Protein AF-0000000073371535 (afdb_homodimer)

Foldseek 3Di:
DPPVVPDDDDDWDADPVRATDAAADPVQDLCLCVLVAAKKKKWKWFFPDAPPPGPDIDIFIWMKHKDADPVRQKIKMWIWGADPNRIKIKMWIWGADPVRSKIWIWIDIPPPGDTDGTFIWGDDQSKIKTWDWDADPRAIKMKIWIWRCNPSQWIKIWMWIGRPRPPDTDTGMMITIHDDPPDD/DPPPVPDDDDDWDADPVRATDAAADPVQDLCLCVLVAAKKKKKKKFFPDAPPPGDDIDIFIWMKHKDADPVRQKIKMWIWGADPRRIKIKMWIWGADPVRSKIWIWIDIPPPGDTDGTWIWGDDCSKIKTKDWDADPNAIKMKIWIWRCNPSQWIKIWMWIGRPRPPDTDIGMMITIHDDPPPD

Organism: Flavobacterium johnsoniae (strain ATCC 17061 / DSM 2064 / JCM 8514 / BCRC 14874 / CCUG 350202 / NBRC 14942 / NCIMB 11054 / UW101) (NCBI:txid376686)

Secondary structure (DSSP, 8-state):
---GGGSPPPP-EE-TTS-EE-PPPTT--TTTTGGG-EEEEEEEEEESSSSS----EEEEEEEEEEEEEGGGTEEEEEEEEEETTEEEEEEEEEEEETTTTEEEEEEEETTT-SPPPPEEEEEETTEEEEEEEEEETTEEEEEEEEEE-SSTTS-EEEEEEESSTTSS-EEEEEEEEEE-----/---GGGSPPPPPEE-TTS-EE----TT--TTTTGGG-EEEEEEEEEESSSSS----EEEEEEEEEEEEEGGGTEEEEEEEEEETTEEEEEEEEEEEETTTTEEEEEEEETTT-SPPPPEEEEEETTEEEEEEEEEETTEEEEEEEEEE-SSTTS-EEEEEEESSTTSS-EEEEEEEEEE-----

Radius of gyration: 21.92 Å; Cα contacts (8 Å, |Δi|>4): 896; chains: 2; bounding box: 46×65×60 Å

Nearest PDB structures (foldseek):
  7sfp-assembly1_A  TM=7.881E-01  e=9.839E-07  Streptomyces ossamyceticus
  3qkg-assembly1_A  TM=4.718E-01  e=2.903E-02  Homo sapiens
  2vqi-assembly2_B-2  TM=3.152E-01  e=3.465E+00  Escherichia coli
  4bum-assembly1_X-2  TM=3.232E-01  e=9.800E+00  Danio rerio
  7sfp-assembly1_A  TM=7.943E-01  e=6.650E-07  Streptomyces ossamyceticus

pLDDT: mean 93.21, std 9.52, range [34.75, 98.56]

Structure (mmCIF, N/CA/C/O backbone):
data_AF-0000000073371535-model_v1
#
loop_
_entity.id
_entity.type
_entity.pdbx_description
1 polymer 'DUF1579 domain-containing protein'
#
loop_
_atom_site.group_PDB
_atom_site.id
_atom_site.type_symbol
_atom_site.label_atom_id
_atom_site.label_alt_id
_atom_site.label_comp_id
_atom_site.label_asym_id
_atom_site.label_entity_id
_atom_site.label_seq_id
_atom_site.pdbx_PDB_ins_code
_atom_site.Cartn_x
_atom_site.Cartn_y
_atom_site.Cartn_z
_atom_site.occupancy
_atom_site.B_iso_or_equiv
_atom_site.auth_seq_id
_atom_site.auth_comp_id
_atom_site.auth_asym_id
_atom_site.auth_atom_id
_atom_site.pdbx_PDB_model_num
ATOM 1 N N . MET A 1 1 ? -6.914 -35.406 -6.176 1 40.66 1 MET A N 1
ATOM 2 C CA . MET A 1 1 ? -6.254 -34.094 -6.191 1 40.66 1 MET A CA 1
ATOM 3 C C . MET A 1 1 ? -7.062 -33.094 -7.004 1 40.66 1 MET A C 1
ATOM 5 O O . MET A 1 1 ? -7.383 -33.344 -8.164 1 40.66 1 MET A O 1
ATOM 9 N N . MET A 1 2 ? -7.621 -32.094 -6.246 1 51.84 2 MET A N 1
ATOM 10 C CA . MET A 1 2 ? -8.672 -31.344 -6.938 1 51.84 2 MET A CA 1
ATOM 11 C C . MET A 1 2 ? -8.109 -30.578 -8.125 1 51.84 2 MET A C 1
ATOM 13 O O . MET A 1 2 ? -7.027 -29.984 -8.031 1 51.84 2 MET A O 1
ATOM 17 N N . GLN A 1 3 ? -8.227 -30.641 -9.172 1 64.56 3 GLN A N 1
ATOM 18 C CA . GLN A 1 3 ? -7.609 -30.094 -10.383 1 64.56 3 GLN A CA 1
ATOM 19 C C . GLN A 1 3 ? -7.949 -28.625 -10.562 1 64.56 3 GLN A C 1
ATOM 21 O O . GLN A 1 3 ? -9.031 -28.281 -11.039 1 64.56 3 GLN A O 1
ATOM 26 N N . THR A 1 4 ? -7.168 -27.531 -9.758 1 68.81 4 THR A N 1
ATOM 27 C CA . THR A 1 4 ? -7.336 -26.094 -9.812 1 68.81 4 THR A CA 1
ATOM 28 C C . THR A 1 4 ? -7.391 -25.594 -11.258 1 68.81 4 THR A C 1
ATOM 30 O O . THR A 1 4 ? -7.992 -24.562 -11.539 1 68.81 4 THR A O 1
ATOM 33 N N . GLU A 1 5 ? -6.77 -26.281 -12.18 1 66.19 5 GLU A N 1
ATOM 34 C CA . GLU A 1 5 ? -6.625 -25.844 -13.57 1 66.19 5 GLU A CA 1
ATOM 35 C C . GLU A 1 5 ? -7.973 -25.844 -14.281 1 66.19 5 GLU A C 1
ATOM 37 O O . GLU A 1 5 ? -8.133 -25.172 -15.305 1 66.19 5 GLU A O 1
ATOM 42 N N . ASN A 1 6 ? -8.938 -26.375 -13.539 1 77.88 6 ASN A N 1
ATOM 43 C CA . ASN A 1 6 ? -10.234 -26.484 -14.203 1 77.88 6 ASN A CA 1
ATOM 44 C C . ASN A 1 6 ? -11.164 -25.344 -13.812 1 77.88 6 ASN A C 1
ATOM 46 O O . ASN A 1 6 ? -12.297 -25.266 -14.312 1 77.88 6 ASN A O 1
ATOM 50 N N . LEU A 1 7 ? -10.625 -24.547 -12.836 1 87.19 7 LEU A N 1
ATOM 51 C CA . LEU A 1 7 ? -11.477 -23.453 -12.414 1 87.19 7 LEU A CA 1
ATOM 52 C C . LEU A 1 7 ? -11.586 -22.391 -13.5 1 87.19 7 LEU A C 1
ATOM 54 O O . LEU A 1 7 ? -10.578 -22.016 -14.102 1 87.19 7 LEU A O 1
ATOM 58 N N . GLU A 1 8 ? -12.68 -22.031 -13.961 1 86.25 8 GLU A N 1
ATOM 59 C CA . GLU A 1 8 ? -12.914 -21.031 -15 1 86.25 8 GLU A CA 1
ATOM 60 C C . GLU A 1 8 ? -12.406 -19.656 -14.578 1 86.25 8 GLU A C 1
ATOM 62 O O . GLU A 1 8 ? -12.562 -19.266 -13.414 1 86.25 8 GLU A O 1
ATOM 67 N N . ILE A 1 9 ? -11.938 -19 -15.211 1 88.69 9 ILE A N 1
ATOM 68 C CA . ILE A 1 9 ? -11.484 -17.625 -15.031 1 88.69 9 ILE A CA 1
ATOM 69 C C . ILE A 1 9 ? -12.609 -16.656 -15.422 1 88.69 9 ILE A C 1
ATOM 71 O O . ILE A 1 9 ? -13.219 -16.797 -16.484 1 88.69 9 ILE A O 1
ATOM 75 N N . PRO A 1 10 ? -12.648 -15.805 -14.742 1 87.38 10 PRO A N 1
ATOM 76 C CA . PRO A 1 10 ? -13.719 -14.867 -15.109 1 87.38 10 PRO A CA 1
ATOM 77 C C . PRO A 1 10 ? -13.406 -14.086 -16.391 1 87.38 10 PRO A C 1
ATOM 79 O O . PRO A 1 10 ? -12.242 -13.852 -16.703 1 87.38 10 PRO A O 1
ATOM 82 N N . LYS A 1 11 ? -14.477 -13.75 -17.031 1 88.12 11 LYS A N 1
ATOM 83 C CA . LYS A 1 11 ? -14.336 -12.984 -18.266 1 88.12 11 LYS A CA 1
ATOM 84 C C . LYS A 1 11 ? -13.664 -11.633 -18 1 88.12 11 LYS A C 1
ATOM 86 O O . LYS A 1 11 ? -13.984 -10.953 -17.031 1 88.12 11 LYS A O 1
ATOM 91 N N . ILE A 1 12 ? -12.758 -11.375 -18.938 1 92.94 12 ILE A N 1
ATOM 92 C CA . ILE A 1 12 ? -12.023 -10.117 -18.812 1 92.94 12 ILE A CA 1
ATOM 93 C C . ILE A 1 12 ? -12.68 -9.055 -19.688 1 92.94 12 ILE A C 1
ATOM 95 O O . ILE A 1 12 ? -12.82 -9.242 -20.891 1 92.94 12 ILE A O 1
ATOM 99 N N . ASN A 1 13 ? -13.234 -7.945 -18.938 1 93.31 13 ASN A N 1
ATOM 100 C CA . ASN A 1 13 ? -13.93 -6.863 -19.625 1 93.31 13 ASN A CA 1
ATOM 101 C C . ASN A 1 13 ? -13.109 -5.578 -19.609 1 93.31 13 ASN A C 1
ATOM 103 O O . ASN A 1 13 ? -12.398 -5.297 -18.641 1 93.31 13 ASN A O 1
ATOM 107 N N . PHE A 1 14 ? -13.195 -4.883 -20.656 1 94.38 14 PHE A N 1
ATOM 108 C CA . PHE A 1 14 ? -12.508 -3.602 -20.781 1 94.38 14 PHE A CA 1
ATOM 109 C C . PHE A 1 14 ? -13.508 -2.486 -21.094 1 94.38 14 PHE A C 1
ATOM 111 O O . PHE A 1 14 ? -14.516 -2.713 -21.75 1 94.38 14 PHE A O 1
ATOM 118 N N . ASP A 1 15 ? -13.195 -1.388 -20.641 1 95.38 15 ASP A N 1
ATOM 119 C CA . ASP A 1 15 ? -14.062 -0.275 -21.016 1 95.38 15 ASP A CA 1
ATOM 120 C C . ASP A 1 15 ? -13.617 0.341 -22.344 1 95.38 15 ASP A C 1
ATOM 122 O O . ASP A 1 15 ? -12.703 -0.166 -22.984 1 95.38 15 ASP A O 1
ATOM 126 N N . ALA A 1 16 ? -14.297 1.436 -22.641 1 94.5 16 ALA A N 1
ATOM 127 C CA . ALA A 1 16 ? -14.094 2.033 -23.953 1 94.5 16 ALA A CA 1
ATOM 128 C C . ALA A 1 16 ? -12.656 2.514 -24.125 1 94.5 16 ALA A C 1
ATOM 130 O O . ALA A 1 16 ? -12.141 2.586 -25.25 1 94.5 16 ALA A O 1
ATOM 131 N N . ASP A 1 17 ? -12 2.719 -23.031 1 93.69 17 ASP A N 1
ATOM 132 C CA . ASP A 1 17 ? -10.633 3.225 -23.062 1 93.69 17 ASP A CA 1
ATOM 133 C C . ASP A 1 17 ? -9.625 2.092 -22.891 1 93.69 17 ASP A C 1
ATOM 135 O O . ASP A 1 17 ? -8.414 2.334 -22.828 1 93.69 17 ASP A O 1
ATOM 139 N N . GLY A 1 18 ? -10.148 0.806 -22.844 1 92.5 18 GLY A N 1
ATOM 140 C CA . GLY A 1 18 ? -9.266 -0.348 -22.75 1 92.5 18 GLY A CA 1
ATOM 141 C C . GLY A 1 18 ? -8.852 -0.67 -21.328 1 92.5 18 GLY A C 1
ATOM 142 O O . GLY A 1 18 ? -7.945 -1.476 -21.094 1 92.5 18 GLY A O 1
ATOM 143 N N . LYS A 1 19 ? -9.484 0.117 -20.375 1 89.94 19 LYS A N 1
ATOM 144 C CA . LYS A 1 19 ? -9.141 -0.163 -18.984 1 89.94 19 LYS A CA 1
ATOM 145 C C . LYS A 1 19 ? -9.953 -1.334 -18.438 1 89.94 19 LYS A C 1
ATOM 147 O O . LYS A 1 19 ? -11.148 -1.455 -18.734 1 89.94 19 LYS A O 1
ATOM 152 N N . LEU A 1 20 ? -9.234 -2.154 -17.734 1 96.44 20 LEU A N 1
ATOM 153 C CA . LEU A 1 20 ? -9.883 -3.336 -17.172 1 96.44 20 LEU A CA 1
ATOM 154 C C . LEU A 1 20 ? -11.078 -2.945 -16.312 1 96.44 20 LEU A C 1
ATOM 156 O O . LEU A 1 20 ? -11 -2.01 -15.523 1 96.44 20 LEU A O 1
ATOM 160 N N . ILE A 1 21 ? -12.031 -3.5 -16.516 1 96.44 21 ILE A N 1
ATOM 161 C CA . ILE A 1 21 ? -13.203 -3.381 -15.656 1 96.44 21 ILE A CA 1
ATOM 162 C C . ILE A 1 21 ? -13.266 -4.562 -14.688 1 96.44 21 ILE A C 1
ATOM 164 O O . ILE A 1 21 ? -13.539 -5.691 -15.102 1 96.44 21 ILE A O 1
ATOM 168 N N . ILE A 1 22 ? -13 -4.422 -13.516 1 95.75 22 ILE A N 1
ATOM 169 C CA . ILE A 1 22 ? -12.992 -5.457 -12.484 1 95.75 22 ILE A CA 1
ATOM 170 C C . ILE A 1 22 ? -14.031 -5.133 -11.422 1 95.75 22 ILE A C 1
ATOM 172 O O . ILE A 1 22 ? -13.977 -4.074 -10.789 1 95.75 22 ILE A O 1
ATOM 176 N N . THR A 1 23 ? -14.844 -5.719 -11.375 1 94.69 23 THR A N 1
ATOM 177 C CA . THR A 1 23 ? -15.922 -5.562 -10.398 1 94.69 23 THR A CA 1
ATOM 178 C C . THR A 1 23 ? -15.828 -6.617 -9.305 1 94.69 23 THR A C 1
ATOM 180 O O . THR A 1 23 ? -15.602 -7.797 -9.594 1 94.69 23 THR A O 1
ATOM 183 N N . ALA A 1 24 ? -16 -6.336 -7.875 1 95.88 24 ALA A N 1
ATOM 184 C CA . ALA A 1 24 ? -15.891 -7.227 -6.723 1 95.88 24 ALA A CA 1
ATOM 185 C C . ALA A 1 24 ? -17.047 -8.234 -6.699 1 95.88 24 ALA A C 1
ATOM 187 O O . ALA A 1 24 ? -18.188 -7.887 -7.02 1 95.88 24 ALA A O 1
ATOM 188 N N . SER A 1 25 ? -16.734 -9.086 -6.582 1 94.69 25 SER A N 1
ATOM 189 C CA . SER A 1 25 ? -17.781 -10.094 -6.383 1 94.69 25 SER A CA 1
ATOM 190 C C . SER A 1 25 ? -18.672 -9.734 -5.199 1 94.69 25 SER A C 1
ATOM 192 O O . SER A 1 25 ? -18.266 -8.992 -4.305 1 94.69 25 SER A O 1
ATOM 194 N N . PRO A 1 26 ? -19.766 -10.438 -5.168 1 93.75 26 PRO A N 1
ATOM 195 C CA . PRO A 1 26 ? -20.672 -10.164 -4.051 1 93.75 26 PRO A CA 1
ATOM 196 C C . PRO A 1 26 ? -20.141 -10.672 -2.715 1 93.75 26 PRO A C 1
ATOM 198 O O . PRO A 1 26 ? -20.516 -10.156 -1.657 1 93.75 26 PRO A O 1
ATOM 201 N N . THR A 1 27 ? -19.281 -11.516 -2.771 1 94.06 27 THR A N 1
ATOM 202 C CA . THR A 1 27 ? -18.844 -12.102 -1.507 1 94.06 27 THR A CA 1
ATOM 203 C C . THR A 1 27 ? -17.484 -11.547 -1.097 1 94.06 27 THR A C 1
ATOM 205 O O . THR A 1 27 ? -16.906 -11.969 -0.084 1 94.06 27 THR A O 1
ATOM 208 N N . SER A 1 28 ? -17.031 -10.711 -1.878 1 96.62 28 SER A N 1
ATOM 209 C CA . SER A 1 28 ? -15.758 -10.07 -1.56 1 96.62 28 SER A CA 1
ATOM 210 C C . SER A 1 28 ? -15.766 -9.492 -0.15 1 96.62 28 SER A C 1
ATOM 212 O O . SER A 1 28 ? -16.75 -8.875 0.265 1 96.62 28 SER A O 1
ATOM 214 N N . SER A 1 29 ? -14.641 -9.633 0.57 1 96.44 29 SER A N 1
ATOM 215 C CA . SER A 1 29 ? -14.562 -9.25 1.976 1 96.44 29 SER A CA 1
ATOM 216 C C . SER A 1 29 ? -13.125 -9 2.404 1 96.44 29 SER A C 1
ATOM 218 O O . SER A 1 29 ? -12.203 -9.664 1.925 1 96.44 29 SER A O 1
ATOM 220 N N . LYS A 1 30 ? -13.094 -8.125 3.252 1 97.31 30 LYS A N 1
ATOM 221 C CA . LYS A 1 30 ? -11.766 -7.863 3.801 1 97.31 30 LYS A CA 1
ATOM 222 C C . LYS A 1 30 ? -11.203 -9.102 4.492 1 97.31 30 LYS A C 1
ATOM 224 O O . LYS A 1 30 ? -10.008 -9.156 4.805 1 97.31 30 LYS A O 1
ATOM 229 N N . ASN A 1 31 ? -11.945 -10.055 4.848 1 97.31 31 ASN A N 1
ATOM 230 C CA . ASN A 1 31 ? -11.547 -11.25 5.582 1 97.31 31 ASN A CA 1
ATOM 231 C C . ASN A 1 31 ? -11.141 -12.375 4.645 1 97.31 31 ASN A C 1
ATOM 233 O O . ASN A 1 31 ? -10.906 -13.5 5.086 1 97.31 31 ASN A O 1
ATOM 237 N N . ASP A 1 32 ? -11.203 -12.031 3.389 1 97.5 32 ASP A N 1
ATOM 238 C CA . ASP A 1 32 ? -11.023 -13.031 2.346 1 97.5 32 ASP A CA 1
ATOM 239 C C . ASP A 1 32 ? -9.703 -13.781 2.521 1 97.5 32 ASP A C 1
ATOM 241 O O . ASP A 1 32 ? -9.602 -14.961 2.168 1 97.5 32 ASP A O 1
ATOM 245 N N . PHE A 1 33 ? -8.773 -13.172 3.047 1 98 33 PHE A N 1
ATOM 246 C CA . PHE A 1 33 ? -7.465 -13.805 3.166 1 98 33 PHE A CA 1
ATOM 247 C C . PHE A 1 33 ? -7.23 -14.297 4.586 1 98 33 PHE A C 1
ATOM 249 O O . PHE A 1 33 ? -6.105 -14.656 4.949 1 98 33 PHE A O 1
ATOM 256 N N . ASP A 1 34 ? -8.188 -14.367 5.469 1 97 34 ASP A N 1
ATOM 257 C CA . ASP A 1 34 ? -8.047 -14.773 6.863 1 97 34 ASP A CA 1
ATOM 258 C C . ASP A 1 34 ? -7.434 -16.172 6.973 1 97 34 ASP A C 1
ATOM 260 O O . ASP A 1 34 ? -6.711 -16.469 7.926 1 97 34 ASP A O 1
ATOM 264 N N . PHE A 1 35 ? -7.812 -16.891 6.109 1 95.88 35 PHE A N 1
ATOM 265 C CA . PHE A 1 35 ? -7.355 -18.281 6.148 1 95.88 35 PHE A CA 1
ATOM 266 C C . PHE A 1 35 ? -5.832 -18.344 6.066 1 95.88 35 PHE A C 1
ATOM 268 O O . PHE A 1 35 ? -5.23 -19.344 6.469 1 95.88 35 PHE A O 1
ATOM 275 N N . PHE A 1 36 ? -5.246 -17.406 5.508 1 96.25 36 PHE A N 1
ATOM 276 C CA . PHE A 1 36 ? -3.85 -17.422 5.09 1 96.25 36 PHE A CA 1
ATOM 277 C C . PHE A 1 36 ? -2.951 -16.859 6.188 1 96.25 36 PHE A C 1
ATOM 279 O O . PHE A 1 36 ? -1.729 -16.812 6.031 1 96.25 36 PHE A O 1
ATOM 286 N N . GLU A 1 37 ? -3.59 -16.297 7.246 1 96.12 37 GLU A N 1
ATOM 287 C CA . GLU A 1 37 ? -2.816 -15.75 8.352 1 96.12 37 GLU A CA 1
ATOM 288 C C . GLU A 1 37 ? -1.922 -16.812 8.984 1 96.12 37 GLU A C 1
ATOM 290 O O . GLU A 1 37 ? -2.363 -17.938 9.234 1 96.12 37 GLU A O 1
ATOM 295 N N . GLY A 1 38 ? -0.722 -16.422 9.195 1 96.38 38 GLY A N 1
ATOM 296 C CA . GLY A 1 38 ? 0.233 -17.312 9.844 1 96.38 38 GLY A CA 1
ATOM 297 C C . GLY A 1 38 ? 1.295 -17.828 8.891 1 96.38 38 GLY A C 1
ATOM 298 O O . GLY A 1 38 ? 1.571 -17.203 7.859 1 96.38 38 GLY A O 1
ATOM 299 N N . LYS A 1 39 ? 1.886 -18.828 9.305 1 96.31 39 LYS A N 1
ATOM 300 C CA . LYS A 1 39 ? 3.043 -19.344 8.586 1 96.31 39 LYS A CA 1
ATOM 301 C C . LYS A 1 39 ? 2.646 -20.5 7.668 1 96.31 39 LYS A C 1
ATOM 303 O O . LYS A 1 39 ? 1.846 -21.359 8.047 1 96.31 39 LYS A O 1
ATOM 308 N N . TRP A 1 40 ? 3.238 -20.547 6.504 1 96.94 40 TRP A N 1
ATOM 309 C CA . TRP A 1 40 ? 2.918 -21.516 5.473 1 96.94 40 TRP A CA 1
ATOM 310 C C . TRP A 1 40 ? 4.188 -22.047 4.812 1 96.94 40 TRP A C 1
ATOM 312 O O . TRP A 1 40 ? 5.164 -21.312 4.648 1 96.94 40 TRP A O 1
ATOM 322 N N . LYS A 1 41 ? 4.145 -23.188 4.496 1 96.31 41 LYS A N 1
ATOM 323 C CA . LYS A 1 41 ? 5.125 -23.781 3.598 1 96.31 41 LYS A CA 1
ATOM 324 C C . LYS A 1 41 ? 4.602 -23.844 2.166 1 96.31 41 LYS A C 1
ATOM 326 O O . LYS A 1 41 ? 3.441 -24.188 1.938 1 96.31 41 LYS A O 1
ATOM 331 N N . LEU A 1 42 ? 5.469 -23.531 1.257 1 93.38 42 LEU A N 1
ATOM 332 C CA . LEU A 1 42 ? 5.047 -23.469 -0.138 1 93.38 42 LEU A CA 1
ATOM 333 C C . LEU A 1 42 ? 5.914 -24.359 -1.017 1 93.38 42 LEU A C 1
ATOM 335 O O . LEU A 1 42 ? 7.137 -24.375 -0.875 1 93.38 42 LEU A O 1
ATOM 339 N N . ARG A 1 43 ? 5.324 -25.094 -1.766 1 97.5 43 ARG A N 1
ATOM 340 C CA . ARG A 1 43 ? 5.98 -25.734 -2.906 1 97.5 43 ARG A CA 1
ATOM 341 C C . ARG A 1 43 ? 5.633 -25.016 -4.207 1 97.5 43 ARG A C 1
ATOM 343 O O . ARG A 1 43 ? 4.477 -25.016 -4.637 1 97.5 43 ARG A O 1
ATOM 350 N N . ASN A 1 44 ? 6.473 -24.547 -4.871 1 97 44 ASN A N 1
ATOM 351 C CA . ASN A 1 44 ? 6.316 -23.719 -6.059 1 97 44 ASN A CA 1
ATOM 352 C C . ASN A 1 44 ? 6.648 -24.484 -7.332 1 97 44 ASN A C 1
ATOM 354 O O . ASN A 1 44 ? 7.57 -25.312 -7.348 1 97 44 ASN A O 1
ATOM 358 N N . LYS A 1 45 ? 6.016 -24.25 -8.211 1 97.56 45 LYS A N 1
ATOM 359 C CA . LYS A 1 45 ? 6.234 -24.734 -9.562 1 97.56 45 LYS A CA 1
ATOM 360 C C . LYS A 1 45 ? 6.086 -23.609 -10.586 1 97.56 45 LYS A C 1
ATOM 362 O O . LYS A 1 45 ? 4.984 -23.109 -10.812 1 97.56 45 LYS A O 1
ATOM 367 N N . LYS A 1 46 ? 7.191 -23.266 -11.219 1 96.19 46 LYS A N 1
ATOM 368 C CA . LYS A 1 46 ? 7.238 -22.109 -12.102 1 96.19 46 LYS A CA 1
ATOM 369 C C . LYS A 1 46 ? 7.742 -22.484 -13.484 1 96.19 46 LYS A C 1
ATOM 371 O O . LYS A 1 46 ? 8.719 -23.234 -13.609 1 96.19 46 LYS A O 1
ATOM 376 N N . LEU A 1 47 ? 7.066 -21.922 -14.539 1 95.56 47 LEU A N 1
ATOM 377 C CA . LEU A 1 47 ? 7.523 -22.094 -15.914 1 95.56 47 LEU A CA 1
ATOM 378 C C . LEU A 1 47 ? 8.867 -21.422 -16.141 1 95.56 47 LEU A C 1
ATOM 380 O O . LEU A 1 47 ? 9.086 -20.297 -15.672 1 95.56 47 LEU A O 1
ATOM 384 N N . ASN A 1 48 ? 9.664 -22.156 -16.797 1 97.12 48 ASN A N 1
ATOM 385 C CA . ASN A 1 48 ? 11.023 -21.656 -16.969 1 97.12 48 ASN A CA 1
ATOM 386 C C . ASN A 1 48 ? 11.07 -20.422 -17.844 1 97.12 48 ASN A C 1
ATOM 388 O O . ASN A 1 48 ? 11.992 -19.609 -17.75 1 97.12 48 ASN A O 1
ATOM 392 N N . SER A 1 49 ? 10.234 -20.359 -18.703 1 96.12 49 SER A N 1
ATOM 393 C CA . SER A 1 49 ? 10.078 -19.172 -19.531 1 96.12 49 SER A CA 1
ATOM 394 C C . SER A 1 49 ? 8.609 -18.906 -19.844 1 96.12 49 SER A C 1
ATOM 396 O O . SER A 1 49 ? 7.828 -19.828 -20.047 1 96.12 49 SER A O 1
ATOM 398 N N . ARG A 1 50 ? 8.281 -17.766 -19.812 1 94.44 50 ARG A N 1
ATOM 399 C CA . ARG A 1 50 ? 6.883 -17.406 -19.984 1 94.44 50 ARG A CA 1
ATOM 400 C C . ARG A 1 50 ? 6.598 -16.984 -21.422 1 94.44 50 ARG A C 1
ATOM 402 O O . ARG A 1 50 ? 7.41 -16.297 -22.047 1 94.44 50 ARG A O 1
ATOM 409 N N . LEU A 1 51 ? 5.285 -17.328 -22.031 1 96.44 51 LEU A N 1
ATOM 410 C CA . LEU A 1 51 ? 4.742 -16.984 -23.344 1 96.44 51 LEU A CA 1
ATOM 411 C C . LEU A 1 51 ? 5.727 -17.344 -24.453 1 96.44 51 LEU A C 1
ATOM 413 O O . LEU A 1 51 ? 5.957 -16.547 -25.375 1 96.44 51 LEU A O 1
ATOM 417 N N . SER A 1 52 ? 6.465 -18.422 -24.328 1 95.12 52 SER A N 1
ATOM 418 C CA . SER A 1 52 ? 7.41 -18.906 -25.328 1 95.12 52 SER A CA 1
ATOM 419 C C . SER A 1 52 ? 7.156 -20.375 -25.656 1 95.12 52 SER A C 1
ATOM 421 O O . SER A 1 52 ? 8.039 -21.047 -26.188 1 95.12 52 SER A O 1
ATOM 423 N N . ASN A 1 53 ? 5.918 -20.781 -25.25 1 94.81 53 ASN A N 1
ATOM 424 C CA . ASN A 1 53 ? 5.5 -22.172 -25.438 1 94.81 53 ASN A CA 1
ATOM 425 C C . ASN A 1 53 ? 6.434 -23.141 -24.719 1 94.81 53 ASN A C 1
ATOM 427 O O . ASN A 1 53 ? 6.711 -24.219 -25.219 1 94.81 53 ASN A O 1
ATOM 431 N N . CYS A 1 54 ? 7.055 -22.734 -23.484 1 91.88 54 CYS A N 1
ATOM 432 C CA . CYS A 1 54 ? 7.918 -23.516 -22.609 1 91.88 54 CYS A CA 1
ATOM 433 C C . CYS A 1 54 ? 7.113 -24.547 -21.828 1 91.88 54 CYS A C 1
ATOM 435 O O . CYS A 1 54 ? 6.008 -24.25 -21.375 1 91.88 54 CYS A O 1
ATOM 437 N N . THR A 1 55 ? 7.531 -25.641 -21.859 1 95.31 55 THR A N 1
ATOM 438 C CA . THR A 1 55 ? 6.848 -26.688 -21.109 1 95.31 55 THR A CA 1
ATOM 439 C C . THR A 1 55 ? 7.734 -27.219 -19.984 1 95.31 55 THR A C 1
ATOM 441 O O . THR A 1 55 ? 7.406 -28.219 -19.344 1 95.31 55 THR A O 1
ATOM 444 N N . GLU A 1 56 ? 8.781 -26.547 -19.594 1 93.94 56 GLU A N 1
ATOM 445 C CA . GLU A 1 56 ? 9.695 -26.953 -18.547 1 93.94 56 GLU A CA 1
ATOM 446 C C . GLU A 1 56 ? 9.492 -26.109 -17.281 1 93.94 56 GLU A C 1
ATOM 448 O O . GLU A 1 56 ? 9.289 -24.891 -17.375 1 93.94 56 GLU A O 1
ATOM 453 N N . TRP A 1 57 ? 9.32 -26.828 -16.375 1 92.19 57 TRP A N 1
ATOM 454 C CA . TRP A 1 57 ? 9.133 -26.125 -15.117 1 92.19 57 TRP A CA 1
ATOM 455 C C . TRP A 1 57 ? 10.367 -26.281 -14.227 1 92.19 57 TRP A C 1
ATOM 457 O O . TRP A 1 57 ? 11.07 -27.281 -14.289 1 92.19 57 TRP A O 1
ATOM 467 N N . THR A 1 58 ? 10.688 -25.156 -13.141 1 92.62 58 THR A N 1
ATOM 468 C CA . THR A 1 58 ? 11.531 -25.203 -11.953 1 92.62 58 THR A CA 1
ATOM 469 C C . THR A 1 58 ? 10.68 -25.234 -10.688 1 92.62 58 THR A C 1
ATOM 471 O O . THR A 1 58 ? 9.695 -24.516 -10.57 1 92.62 58 THR A O 1
ATOM 474 N N . GLU A 1 59 ? 10.75 -26.312 -9.945 1 96.69 59 GLU A N 1
ATOM 475 C CA . GLU A 1 59 ? 10.062 -26.422 -8.664 1 96.69 59 GLU A CA 1
ATOM 476 C C . GLU A 1 59 ? 11.008 -26.109 -7.508 1 96.69 59 GLU A C 1
ATOM 478 O O . GLU A 1 59 ? 12.195 -26.438 -7.559 1 96.69 59 GLU A O 1
ATOM 483 N N . PHE A 1 60 ? 10.578 -25.359 -6.438 1 93.5 60 PHE A N 1
ATOM 484 C CA . PHE A 1 60 ? 11.375 -25.047 -5.258 1 93.5 60 PHE A CA 1
ATOM 485 C C . PHE A 1 60 ? 10.469 -24.781 -4.055 1 93.5 60 PHE A C 1
ATOM 487 O O . PHE A 1 60 ? 9.258 -24.625 -4.203 1 93.5 60 PHE A O 1
ATOM 494 N N . GLU A 1 61 ? 10.938 -24.812 -3.143 1 95.38 61 GLU A N 1
ATOM 495 C CA . GLU A 1 61 ? 10.188 -24.609 -1.905 1 95.38 61 GLU A CA 1
ATOM 496 C C . GLU A 1 61 ? 10.391 -23.203 -1.361 1 95.38 61 GLU A C 1
ATOM 498 O O . GLU A 1 61 ? 11.422 -22.578 -1.611 1 95.38 61 GLU A O 1
ATOM 503 N N . SER A 1 62 ? 9.461 -22.734 -0.546 1 96.38 62 SER A N 1
ATOM 504 C CA . SER A 1 62 ? 9.523 -21.453 0.132 1 96.38 62 SER A CA 1
ATOM 505 C C . SER A 1 62 ? 8.594 -21.422 1.341 1 96.38 62 SER A C 1
ATOM 507 O O . SER A 1 62 ? 7.867 -22.391 1.601 1 96.38 62 SER A O 1
ATOM 509 N N . THR A 1 63 ? 8.742 -20.438 2.121 1 96.81 63 THR A N 1
ATOM 510 C CA . THR A 1 63 ? 7.863 -20.219 3.266 1 96.81 63 THR A CA 1
ATOM 511 C C . THR A 1 63 ? 7.281 -18.812 3.254 1 96.81 63 THR A C 1
ATOM 513 O O . THR A 1 63 ? 7.844 -17.906 2.637 1 96.81 63 THR A O 1
ATOM 516 N N . GLN A 1 64 ? 6.23 -18.672 3.82 1 95.88 64 GLN A N 1
ATOM 517 C CA . GLN A 1 64 ? 5.535 -17.391 3.914 1 95.88 64 GLN A CA 1
ATOM 518 C C . GLN A 1 64 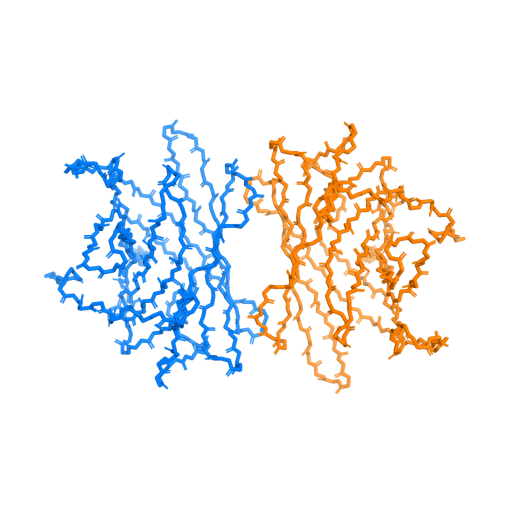? 4.855 -17.234 5.27 1 95.88 64 GLN A C 1
ATOM 520 O O . GLN A 1 64 ? 4.379 -18.203 5.848 1 95.88 64 GLN A O 1
ATOM 525 N N . GLU A 1 65 ? 4.926 -16.094 5.734 1 95.88 65 GLU A N 1
ATOM 526 C CA . GLU A 1 65 ? 4.164 -15.742 6.93 1 95.88 65 GLU A CA 1
ATOM 527 C C . GLU A 1 65 ? 3.33 -14.484 6.707 1 95.88 65 GLU A C 1
ATOM 529 O O . GLU A 1 65 ? 3.869 -13.43 6.363 1 95.88 65 GLU A O 1
ATOM 534 N N . MET A 1 66 ? 2.113 -14.602 6.852 1 97.19 66 MET A N 1
ATOM 535 C CA . MET A 1 66 ? 1.176 -13.516 6.59 1 97.19 66 MET A CA 1
ATOM 536 C C . MET A 1 66 ? 0.564 -13 7.891 1 97.19 66 MET A C 1
ATOM 538 O O . MET A 1 66 ? 0.176 -13.789 8.75 1 97.19 66 MET A O 1
ATOM 542 N N . TYR A 1 67 ? 0.603 -11.711 8.031 1 96.56 67 TYR A N 1
ATOM 543 C CA . TYR A 1 67 ? -0.06 -11.094 9.172 1 96.56 67 TYR A CA 1
ATOM 544 C C . TYR A 1 67 ? -0.918 -9.914 8.734 1 96.56 67 TYR A C 1
ATOM 546 O O . TYR A 1 67 ? -0.637 -9.281 7.711 1 96.56 67 TYR A O 1
ATOM 554 N N . LYS A 1 68 ? -1.933 -9.727 9.406 1 96.88 68 LYS A N 1
ATOM 555 C CA . LYS A 1 68 ? -2.887 -8.672 9.086 1 96.88 68 LYS A CA 1
ATOM 556 C C . LYS A 1 68 ? -2.365 -7.305 9.523 1 96.88 68 LYS A C 1
ATOM 558 O O . LYS A 1 68 ? -1.648 -7.199 10.516 1 96.88 68 LYS A O 1
ATOM 563 N N . VAL A 1 69 ? -2.594 -6.215 8.812 1 95.81 69 VAL A N 1
ATOM 564 C CA . VAL A 1 69 ? -2.264 -4.824 9.109 1 95.81 69 VAL A CA 1
ATOM 565 C C . VAL A 1 69 ? -3.475 -3.936 8.836 1 95.81 69 VAL A C 1
ATOM 567 O O . VAL A 1 69 ? -4.488 -4.402 8.312 1 95.81 69 VAL A O 1
ATOM 570 N N . LEU A 1 70 ? -3.365 -2.695 9.211 1 96.31 70 LEU A N 1
ATOM 571 C CA . LEU A 1 70 ? -4.367 -1.666 8.953 1 96.31 70 LEU A CA 1
ATOM 572 C C . LEU A 1 70 ? -5.738 -2.102 9.453 1 96.31 70 LEU A C 1
ATOM 574 O O . LEU A 1 70 ? -6.719 -2.055 8.711 1 96.31 70 LEU A O 1
ATOM 578 N N . ASN A 1 71 ? -5.66 -2.535 10.672 1 91.81 71 ASN A N 1
ATOM 579 C CA . ASN A 1 71 ? -6.863 -2.943 11.391 1 91.81 71 ASN A CA 1
ATOM 580 C C . ASN A 1 71 ? -7.641 -4.004 10.617 1 91.81 71 ASN A C 1
ATOM 582 O O . ASN A 1 71 ? -8.875 -3.998 10.609 1 91.81 71 ASN A O 1
ATOM 586 N N . GLY A 1 72 ? -6.793 -4.828 9.828 1 94.81 72 GLY A N 1
ATOM 587 C CA . GLY A 1 72 ? -7.383 -6.016 9.227 1 94.81 72 GLY A CA 1
ATOM 588 C C . GLY A 1 72 ? -7.793 -5.812 7.781 1 94.81 72 GLY A C 1
ATOM 589 O O . GLY A 1 72 ? -8.164 -6.77 7.098 1 94.81 72 GLY A O 1
ATOM 590 N N . ILE A 1 73 ? -7.723 -4.605 7.195 1 96.56 73 ILE A N 1
ATOM 591 C CA . ILE A 1 73 ? -8.117 -4.414 5.805 1 96.56 73 ILE A CA 1
ATOM 592 C C . ILE A 1 73 ? -6.902 -4.562 4.895 1 96.56 73 ILE A C 1
ATOM 594 O O . ILE A 1 73 ? -6.953 -4.215 3.711 1 96.56 73 ILE A O 1
ATOM 598 N N . GLY A 1 74 ? -5.902 -4.953 5.496 1 97.69 74 GLY A N 1
ATOM 599 C CA . GLY A 1 74 ? -4.711 -5.289 4.738 1 97.69 74 GLY A CA 1
ATOM 600 C C . GLY A 1 74 ? -3.9 -6.406 5.367 1 97.69 74 GLY A C 1
ATOM 601 O O . GLY A 1 74 ? -4.098 -6.742 6.535 1 97.69 74 GLY A O 1
ATOM 602 N N . ASN A 1 75 ? -3.115 -6.93 4.637 1 98.12 75 ASN A N 1
ATOM 603 C CA . ASN A 1 75 ? -2.152 -7.891 5.168 1 98.12 75 ASN A CA 1
ATOM 604 C C . ASN A 1 75 ? -0.869 -7.914 4.344 1 98.12 75 ASN A C 1
ATOM 606 O O . ASN A 1 75 ? -0.854 -7.457 3.199 1 98.12 75 ASN A O 1
ATOM 610 N N . ILE A 1 76 ? 0.059 -8.375 4.988 1 98 76 ILE A N 1
ATOM 611 C CA . ILE A 1 76 ? 1.392 -8.477 4.402 1 98 76 ILE A CA 1
ATOM 612 C C . ILE A 1 76 ? 1.949 -9.875 4.613 1 98 76 ILE A C 1
ATOM 614 O O . ILE A 1 76 ? 1.695 -10.508 5.645 1 98 76 ILE A O 1
ATOM 618 N N . ASP A 1 77 ? 2.588 -10.336 3.656 1 97.25 77 ASP A N 1
ATOM 619 C CA . ASP A 1 77 ? 3.361 -11.555 3.902 1 97.25 77 ASP A CA 1
ATOM 620 C C . ASP A 1 77 ? 4.777 -11.422 3.346 1 97.25 77 ASP A C 1
ATOM 622 O O . ASP A 1 77 ? 5.043 -10.562 2.504 1 97.25 77 ASP A O 1
ATOM 626 N N . ASN A 1 78 ? 5.605 -12.039 3.936 1 96.38 78 ASN A N 1
ATOM 627 C CA . ASN A 1 78 ? 6.934 -12.227 3.361 1 96.38 78 ASN A CA 1
ATOM 628 C C . ASN A 1 78 ? 7.039 -13.555 2.625 1 96.38 78 ASN A C 1
ATOM 630 O O . ASN A 1 78 ? 6.344 -14.516 2.961 1 96.38 78 ASN A O 1
ATOM 634 N N . PHE A 1 79 ? 7.625 -13.633 1.586 1 96.12 79 PHE A N 1
ATOM 635 C CA . PHE A 1 79 ? 7.945 -14.805 0.779 1 96.12 79 PHE A CA 1
ATOM 636 C C . PHE A 1 79 ? 9.445 -15.062 0.773 1 96.12 79 PHE A C 1
ATOM 638 O O . PHE A 1 79 ? 10.219 -14.25 0.257 1 96.12 79 PHE A O 1
ATOM 645 N N . LEU A 1 80 ? 9.82 -16.125 1.469 1 97.19 80 LEU A N 1
ATOM 646 C CA . LEU A 1 80 ? 11.234 -16.453 1.624 1 97.19 80 LEU A CA 1
ATOM 647 C C . LEU A 1 80 ? 11.594 -17.703 0.85 1 97.19 80 LEU A C 1
ATOM 649 O O . LEU A 1 80 ? 10.922 -18.734 0.986 1 97.19 80 LEU A O 1
ATOM 653 N N . ALA A 1 81 ? 12.555 -17.578 0.093 1 95.81 81 ALA A N 1
ATOM 654 C CA . ALA A 1 81 ? 13.102 -18.719 -0.66 1 95.81 81 ALA A CA 1
ATOM 655 C C . ALA A 1 81 ? 14.617 -18.625 -0.749 1 95.81 81 ALA A C 1
ATOM 657 O O . ALA A 1 81 ? 15.219 -17.641 -0.314 1 95.81 81 ALA A O 1
ATOM 658 N N . THR A 1 82 ? 15.164 -19.562 -1.151 1 91.88 82 THR A N 1
ATOM 659 C CA . THR A 1 82 ? 16.594 -19.625 -1.425 1 91.88 82 THR A CA 1
ATOM 660 C C . THR A 1 82 ? 16.859 -20.188 -2.818 1 91.88 82 THR A C 1
ATOM 662 O O . THR A 1 82 ? 16.359 -21.266 -3.16 1 91.88 82 THR A O 1
ATOM 665 N N . PHE A 1 83 ? 17.469 -19.5 -3.707 1 88.56 83 PHE A N 1
ATOM 666 C CA . PHE A 1 83 ? 17.844 -19.938 -5.051 1 88.56 83 PHE A CA 1
ATOM 667 C C . PHE A 1 83 ? 19.359 -20.016 -5.188 1 88.56 83 PHE A C 1
ATOM 669 O O . PHE A 1 83 ? 20.062 -19 -5.074 1 88.56 83 PHE A O 1
ATOM 676 N N . ASP A 1 84 ? 19.812 -21.25 -5.469 1 87.94 84 ASP A N 1
ATOM 677 C CA . ASP A 1 84 ? 21.234 -21.5 -5.613 1 87.94 84 ASP A CA 1
ATOM 678 C C . ASP A 1 84 ? 22.016 -20.938 -4.418 1 87.94 84 ASP A C 1
ATOM 680 O O . ASP A 1 84 ? 23.031 -20.25 -4.59 1 87.94 84 ASP A O 1
ATOM 684 N N . GLY A 1 85 ? 21.344 -21.234 -3.23 1 89.44 85 GLY A N 1
ATOM 685 C CA . GLY A 1 85 ? 21.984 -20.844 -1.988 1 89.44 85 GLY A CA 1
ATOM 686 C C . GLY A 1 85 ? 21.812 -19.375 -1.654 1 89.44 85 GLY A C 1
ATOM 687 O O . GLY A 1 85 ? 22.266 -18.922 -0.601 1 89.44 85 GLY A O 1
ATOM 688 N N . GLN A 1 86 ? 21.234 -18.547 -2.484 1 90 86 GLN A N 1
ATOM 689 C CA . GLN A 1 86 ? 21.031 -17.125 -2.238 1 90 86 GLN A CA 1
ATOM 690 C C . GLN A 1 86 ? 19.594 -16.859 -1.762 1 90 86 GLN A C 1
ATOM 692 O O . GLN A 1 86 ? 18.641 -17.312 -2.387 1 90 86 GLN A O 1
ATOM 697 N N . PRO A 1 87 ? 19.594 -16.188 -0.643 1 91.06 87 PRO A N 1
ATOM 698 C CA . PRO A 1 87 ? 18.25 -15.922 -0.103 1 91.06 87 PRO A CA 1
ATOM 699 C C . PRO A 1 87 ? 17.453 -14.953 -0.966 1 91.06 87 PRO A C 1
ATOM 701 O O . PRO A 1 87 ? 18.016 -14.016 -1.541 1 91.06 87 PRO A O 1
ATOM 704 N N . PHE A 1 88 ? 16.312 -15.141 -1.154 1 92.56 88 PHE A N 1
ATOM 705 C CA . PHE A 1 88 ? 15.32 -14.328 -1.852 1 92.56 88 PHE A CA 1
ATOM 706 C C . PHE A 1 88 ? 14.148 -13.992 -0.936 1 92.56 88 PHE A C 1
ATOM 708 O O . PHE A 1 88 ? 13.641 -14.867 -0.226 1 92.56 88 PHE A O 1
ATOM 715 N N . GLU A 1 89 ? 13.836 -12.852 -0.905 1 96.5 89 GLU A N 1
ATOM 716 C CA . GLU A 1 89 ? 12.695 -12.43 -0.102 1 96.5 89 GLU A CA 1
ATOM 717 C C . GLU A 1 89 ? 11.727 -11.57 -0.922 1 96.5 89 GLU A C 1
ATOM 719 O O . GLU A 1 89 ? 12.148 -10.641 -1.609 1 96.5 89 GLU A O 1
ATOM 724 N N . GLY A 1 90 ? 10.594 -11.883 -0.984 1 97 90 GLY A N 1
ATOM 725 C CA . GLY A 1 90 ? 9.5 -11.102 -1.547 1 97 90 GLY A CA 1
ATOM 726 C C . GLY A 1 90 ? 8.461 -10.703 -0.519 1 97 90 GLY A C 1
ATOM 727 O O . GLY A 1 90 ? 8.422 -11.258 0.581 1 97 90 GLY A O 1
ATOM 728 N N . MET A 1 91 ? 7.762 -9.797 -0.826 1 97.69 91 MET A N 1
ATOM 729 C CA . MET A 1 91 ? 6.723 -9.312 0.079 1 97.69 91 MET A CA 1
ATOM 730 C C . MET A 1 91 ? 5.457 -8.945 -0.69 1 97.69 91 MET A C 1
ATOM 732 O O . MET A 1 91 ? 5.531 -8.32 -1.751 1 97.69 91 MET A O 1
ATOM 736 N N . THR A 1 92 ? 4.441 -9.312 -0.215 1 98.31 92 THR A N 1
ATOM 737 C CA . THR A 1 92 ? 3.15 -8.969 -0.801 1 98.31 92 THR A CA 1
ATOM 738 C C . THR A 1 92 ? 2.35 -8.078 0.14 1 98.31 92 THR A C 1
ATOM 740 O O . THR A 1 92 ? 2.295 -8.328 1.347 1 98.31 92 THR A O 1
ATOM 743 N N . VAL A 1 93 ? 1.893 -7.016 -0.353 1 97.88 93 VAL A N 1
ATOM 744 C CA . VAL A 1 93 ? 0.937 -6.168 0.353 1 97.88 93 VAL A CA 1
ATOM 745 C C . VAL A 1 93 ? -0.447 -6.312 -0.275 1 97.88 93 VAL A C 1
ATOM 747 O O . VAL A 1 93 ? -0.615 -6.102 -1.478 1 97.88 93 VAL A O 1
ATOM 750 N N . ARG A 1 94 ? -1.305 -6.746 0.458 1 98.56 94 ARG A N 1
ATOM 751 C CA . ARG A 1 94 ? -2.686 -6.832 -0.007 1 98.56 94 ARG A CA 1
ATOM 752 C C . ARG A 1 94 ? -3.582 -5.867 0.759 1 98.56 94 ARG A C 1
ATOM 754 O O . ARG A 1 94 ? -3.59 -5.863 1.991 1 98.56 94 ARG A O 1
ATOM 761 N N . LEU A 1 95 ? -4.242 -5.066 0.05 1 98.56 95 LEU A N 1
ATOM 762 C CA . LEU A 1 95 ? -5.098 -4.051 0.651 1 98.56 95 LEU A CA 1
ATOM 763 C C . LEU A 1 95 ? -6.535 -4.184 0.149 1 98.56 95 LEU A C 1
ATOM 765 O O . LEU A 1 95 ? -6.766 -4.281 -1.058 1 98.56 95 LEU A O 1
ATOM 769 N N . PHE A 1 96 ? -7.406 -4.203 1.037 1 98.44 96 PHE A N 1
ATOM 770 C CA . PHE A 1 96 ? -8.836 -4.234 0.743 1 98.44 96 PHE A CA 1
ATOM 771 C C . PHE A 1 96 ? -9.414 -2.828 0.738 1 98.44 96 PHE A C 1
ATOM 773 O O . PHE A 1 96 ? -9.266 -2.086 1.712 1 98.44 96 PHE A O 1
ATOM 780 N N . ASN A 1 97 ? -9.93 -2.543 -0.36 1 97.5 97 ASN A N 1
ATOM 781 C CA . ASN A 1 97 ? -10.633 -1.268 -0.433 1 97.5 97 ASN A CA 1
ATOM 782 C C . ASN A 1 97 ? -12.109 -1.423 -0.077 1 97.5 97 ASN A C 1
ATOM 784 O O . ASN A 1 97 ? -12.875 -2.027 -0.831 1 97.5 97 ASN A O 1
ATOM 788 N N . PRO A 1 98 ? -12.383 -0.814 1.151 1 92.56 98 PRO A N 1
ATOM 789 C CA . PRO A 1 98 ? -13.758 -1.029 1.606 1 92.56 98 PRO A CA 1
ATOM 790 C C . PRO A 1 98 ? -14.789 -0.39 0.683 1 92.56 98 PRO A C 1
ATOM 792 O O . PRO A 1 98 ? -15.953 -0.796 0.679 1 92.56 98 PRO A O 1
ATOM 795 N N . LYS A 1 99 ? -14.469 0.552 -0.166 1 95 99 LYS A N 1
ATOM 796 C CA . LYS A 1 99 ? -15.43 1.215 -1.043 1 95 99 LYS A CA 1
ATOM 797 C C . LYS A 1 99 ? -15.688 0.388 -2.299 1 95 99 LYS A C 1
ATOM 799 O O . LYS A 1 99 ? -16.844 0.129 -2.65 1 95 99 LYS A O 1
ATOM 804 N N . SER A 1 100 ? -14.586 -0.089 -2.9 1 96.44 100 SER A N 1
ATOM 805 C CA . SER A 1 100 ? -14.734 -0.87 -4.125 1 96.44 100 SER A CA 1
ATOM 806 C C . SER A 1 100 ? -14.883 -2.355 -3.818 1 96.44 100 SER A C 1
ATOM 808 O O . SER A 1 100 ? -15.297 -3.135 -4.676 1 96.44 100 SER A O 1
ATOM 810 N N . ARG A 1 101 ? -14.422 -2.68 -2.578 1 97.31 101 ARG A N 1
ATOM 811 C CA . ARG A 1 101 ? -14.445 -4.043 -2.057 1 97.31 101 ARG A CA 1
ATOM 812 C C . ARG A 1 101 ? -13.516 -4.949 -2.852 1 97.31 101 ARG A C 1
ATOM 814 O O . ARG A 1 101 ? -13.742 -6.156 -2.941 1 97.31 101 ARG A O 1
ATOM 821 N N . LEU A 1 102 ? -12.711 -4.289 -3.492 1 97.69 102 LEU A N 1
ATOM 822 C CA . LEU A 1 102 ? -11.68 -5.023 -4.211 1 97.69 102 LEU A CA 1
ATOM 823 C C . LEU A 1 102 ? -10.391 -5.078 -3.395 1 97.69 102 LEU A C 1
ATOM 825 O O . LEU A 1 102 ? -10.086 -4.156 -2.633 1 97.69 102 LEU A O 1
ATOM 829 N N . TRP A 1 103 ? -9.727 -6.324 -3.594 1 98.56 103 TRP A N 1
ATOM 830 C CA . TRP A 1 103 ? -8.367 -6.461 -3.098 1 98.56 103 TRP A CA 1
ATOM 831 C C . TRP A 1 103 ? -7.355 -6.012 -4.148 1 98.56 103 TRP A C 1
ATOM 833 O O . TRP A 1 103 ? -7.52 -6.297 -5.34 1 98.56 103 TRP A O 1
ATOM 843 N N . SER A 1 104 ? -6.445 -5.176 -3.699 1 98.38 104 SER A N 1
ATOM 844 C CA . SER A 1 104 ? -5.234 -4.906 -4.465 1 98.38 104 SER A CA 1
ATOM 845 C C . SER A 1 104 ? -4.043 -5.672 -3.9 1 98.38 104 SER A C 1
ATOM 847 O O . SER A 1 104 ? -3.746 -5.582 -2.707 1 98.38 104 SER A O 1
ATOM 849 N N . ILE A 1 105 ? -3.381 -6.348 -4.703 1 98.44 105 ILE A N 1
ATOM 850 C CA . ILE A 1 105 ? -2.219 -7.129 -4.297 1 98.44 105 ILE A CA 1
ATOM 851 C C . ILE A 1 105 ? -0.961 -6.562 -4.957 1 98.44 105 ILE A C 1
ATOM 853 O O . ILE A 1 105 ? -0.853 -6.543 -6.184 1 98.44 105 ILE A O 1
ATOM 857 N N . TYR A 1 106 ? -0.171 -6.199 -4.176 1 97.94 106 TYR A N 1
ATOM 858 C CA . TYR A 1 106 ? 1.107 -5.633 -4.59 1 97.94 106 TYR A CA 1
ATOM 859 C C . TYR A 1 106 ? 2.256 -6.578 -4.258 1 97.94 106 TYR A C 1
ATOM 861 O O . TYR A 1 106 ? 2.297 -7.152 -3.168 1 97.94 106 TYR A O 1
ATOM 869 N N . TRP A 1 107 ? 3.17 -6.672 -5.129 1 96.94 107 TRP A N 1
ATOM 870 C CA . TRP A 1 107 ? 4.348 -7.516 -4.949 1 96.94 107 TRP A CA 1
ATOM 871 C C . TRP A 1 107 ? 5.629 -6.695 -5.086 1 96.94 107 TRP A C 1
ATOM 873 O O . TRP A 1 107 ? 5.727 -5.832 -5.961 1 96.94 107 TRP A O 1
ATOM 883 N N . ALA A 1 108 ? 6.379 -6.91 -4.176 1 96.62 108 ALA A N 1
ATOM 884 C CA . ALA A 1 108 ? 7.758 -6.441 -4.297 1 96.62 108 ALA A CA 1
ATOM 885 C C . ALA A 1 108 ? 8.742 -7.523 -3.861 1 96.62 108 ALA A C 1
ATOM 887 O O . ALA A 1 108 ? 8.414 -8.375 -3.031 1 96.62 108 ALA A O 1
ATOM 888 N N . ASP A 1 109 ? 9.883 -7.48 -4.492 1 93.94 109 ASP A N 1
ATOM 889 C CA . ASP A 1 109 ? 10.898 -8.43 -4.043 1 93.94 109 ASP A CA 1
ATOM 890 C C . ASP A 1 109 ? 12.266 -7.762 -3.928 1 93.94 109 ASP A C 1
ATOM 892 O O . ASP A 1 109 ? 12.43 -6.602 -4.305 1 93.94 109 ASP A O 1
ATOM 896 N N . SER A 1 110 ? 13.164 -8.367 -3.396 1 90.25 110 SER A N 1
ATOM 897 C CA . SER A 1 110 ? 14.469 -7.836 -2.998 1 90.25 110 SER A CA 1
ATOM 898 C C . SER A 1 110 ? 15.359 -7.598 -4.207 1 90.25 110 SER A C 1
ATOM 900 O O . SER A 1 110 ? 16.453 -7.051 -4.078 1 90.25 110 SER A O 1
ATOM 902 N N . ASN A 1 111 ? 14.898 -7.926 -5.352 1 87.69 111 ASN A N 1
ATOM 903 C CA . ASN A 1 111 ? 15.727 -7.699 -6.535 1 87.69 111 ASN A CA 1
ATOM 904 C C . ASN A 1 111 ? 15.516 -6.297 -7.102 1 87.69 111 ASN A C 1
ATOM 906 O O . ASN A 1 111 ? 16.484 -5.645 -7.516 1 87.69 111 ASN A O 1
ATOM 910 N N . GLU A 1 112 ? 14.312 -5.832 -7.062 1 87.56 112 GLU A N 1
ATOM 911 C CA . GLU A 1 112 ? 14.016 -4.59 -7.773 1 87.56 112 GLU A CA 1
ATOM 912 C C . GLU A 1 112 ? 13.648 -3.477 -6.797 1 87.56 112 GLU A C 1
ATOM 914 O O . GLU A 1 112 ? 13.828 -2.295 -7.102 1 87.56 112 GLU A O 1
ATOM 919 N N . GLY A 1 113 ? 13.102 -3.855 -5.73 1 89.12 113 GLY A N 1
ATOM 920 C CA . GLY A 1 113 ? 12.766 -2.861 -4.723 1 89.12 113 GLY A CA 1
ATOM 921 C C . GLY A 1 113 ? 11.688 -1.895 -5.176 1 89.12 113 GLY A C 1
ATOM 922 O O . GLY A 1 113 ? 11.789 -0.688 -4.953 1 89.12 113 GLY A O 1
ATOM 923 N N . LYS A 1 114 ? 10.789 -2.305 -5.934 1 91.25 114 LYS A N 1
ATOM 924 C CA . LYS A 1 114 ? 9.609 -1.551 -6.336 1 91.25 114 LYS A CA 1
ATOM 925 C C . LYS A 1 114 ? 8.359 -2.434 -6.316 1 91.25 114 LYS A C 1
ATOM 927 O O . LYS A 1 114 ? 8.461 -3.658 -6.41 1 91.25 114 LYS A O 1
ATOM 932 N N . LEU A 1 115 ? 7.273 -1.718 -6.145 1 93.81 115 LEU A N 1
ATOM 933 C CA . LEU A 1 115 ? 6.02 -2.461 -6.234 1 93.81 115 LEU A CA 1
ATOM 934 C C . LEU A 1 115 ? 5.617 -2.666 -7.691 1 93.81 115 LEU A C 1
ATOM 936 O O . LEU A 1 115 ? 5.656 -1.728 -8.492 1 93.81 115 LEU A O 1
ATOM 940 N N . ASP A 1 116 ? 5.262 -4.008 -8.164 1 92.19 116 ASP A N 1
ATOM 941 C CA . ASP A 1 116 ? 4.645 -4.25 -9.461 1 92.19 116 ASP A CA 1
ATOM 942 C C . ASP A 1 116 ? 3.225 -3.689 -9.508 1 92.19 116 ASP A C 1
ATOM 944 O O . ASP A 1 116 ? 2.617 -3.439 -8.461 1 92.19 116 ASP A O 1
ATOM 948 N N . PRO A 1 117 ? 2.867 -3.508 -10.664 1 93.62 117 PRO A N 1
ATOM 949 C CA . PRO A 1 117 ? 1.456 -3.131 -10.758 1 93.62 117 PRO A CA 1
ATOM 950 C C . PRO A 1 117 ? 0.54 -4.074 -9.984 1 93.62 117 PRO A C 1
ATOM 952 O O . PRO A 1 117 ? 0.738 -5.293 -10.008 1 93.62 117 PRO A O 1
ATOM 955 N N . PRO A 1 118 ? -0.31 -3.24 -9.211 1 92.69 118 PRO A N 1
ATOM 956 C CA . PRO A 1 118 ? -1.161 -4.133 -8.414 1 92.69 118 PRO A CA 1
ATOM 957 C C . PRO A 1 118 ? -2.154 -4.914 -9.273 1 92.69 118 PRO A C 1
ATOM 959 O O . PRO A 1 118 ? -2.605 -4.418 -10.312 1 92.69 118 PRO A O 1
ATOM 962 N N . VAL A 1 119 ? -2.414 -6.391 -8.93 1 97.94 119 VAL A N 1
ATOM 963 C CA . VAL A 1 119 ? -3.533 -7.141 -9.492 1 97.94 119 VAL A CA 1
ATOM 964 C C . VAL A 1 119 ? -4.781 -6.93 -8.641 1 97.94 119 VAL A C 1
ATOM 966 O O . VAL A 1 119 ? -4.695 -6.879 -7.41 1 97.94 119 VAL A O 1
ATOM 969 N N . LEU A 1 120 ? -5.793 -6.664 -9.219 1 98 120 LEU A N 1
ATOM 970 C CA . LEU A 1 120 ? -7.031 -6.332 -8.516 1 98 120 LEU A CA 1
ATOM 971 C C . LEU A 1 120 ? -8.07 -7.434 -8.703 1 98 120 LEU A C 1
ATOM 973 O O . LEU A 1 120 ? -8.203 -7.996 -9.789 1 98 120 LEU A O 1
ATOM 977 N N . GLY A 1 121 ? -8.688 -7.656 -7.578 1 98.19 121 GLY A N 1
ATOM 978 C CA . GLY A 1 121 ? -9.758 -8.648 -7.68 1 98.19 121 GLY A CA 1
ATOM 979 C C . GLY A 1 121 ? -10.414 -8.945 -6.348 1 98.19 121 GLY A C 1
ATOM 980 O O . GLY A 1 121 ? -10.305 -8.164 -5.402 1 98.19 121 GLY A O 1
ATOM 981 N N . SER A 1 122 ? -11.039 -9.984 -6.391 1 98.12 122 SER A N 1
ATOM 982 C CA . SER A 1 122 ? -11.797 -10.414 -5.219 1 98.12 122 SER A CA 1
ATOM 983 C C . SER A 1 122 ? -11.992 -11.922 -5.211 1 98.12 122 SER A C 1
ATOM 985 O O . SER A 1 122 ? -11.703 -12.594 -6.203 1 98.12 122 SER A O 1
ATOM 987 N N . PHE A 1 123 ? -12.383 -12.422 -4.176 1 96.25 123 PHE A N 1
ATOM 988 C CA . PHE A 1 123 ? -12.703 -13.836 -4.035 1 96.25 123 PHE A CA 1
ATOM 989 C C . PHE A 1 123 ? -14.18 -14.086 -4.336 1 96.25 123 PHE A C 1
ATOM 991 O O . PHE A 1 123 ? -15.031 -13.242 -4.066 1 96.25 123 PHE A O 1
ATOM 998 N N . GLU A 1 124 ? -14.367 -15.086 -4.949 1 94.12 124 GLU A N 1
ATOM 999 C CA . GLU A 1 124 ? -15.703 -15.656 -5.082 1 94.12 124 GLU A CA 1
ATOM 1000 C C . GLU A 1 124 ? -15.695 -17.156 -4.793 1 94.12 124 GLU A C 1
ATOM 1002 O O . GLU A 1 124 ? -14.977 -17.906 -5.438 1 94.12 124 GLU A O 1
ATOM 1007 N N . ASN A 1 125 ? -16.469 -17.469 -3.721 1 90.94 125 ASN A N 1
ATOM 1008 C CA . ASN A 1 125 ? -16.578 -18.859 -3.32 1 90.94 125 ASN A CA 1
ATOM 1009 C C . ASN A 1 125 ? -15.219 -19.469 -3.033 1 90.94 125 ASN A C 1
ATOM 1011 O O . ASN A 1 125 ? -14.906 -20.562 -3.516 1 90.94 125 ASN A O 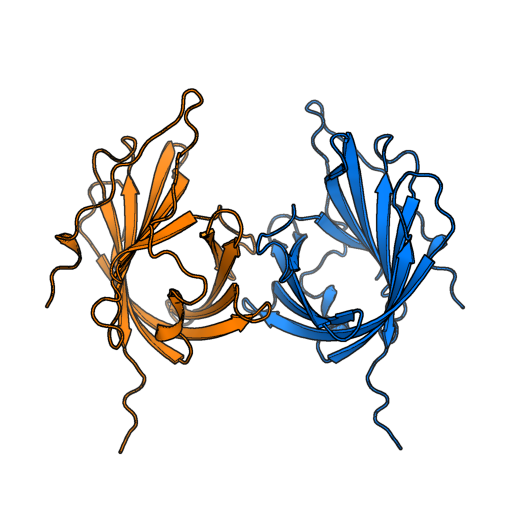1
ATOM 1015 N N . ASN A 1 126 ? -14.422 -18.797 -2.354 1 93.94 126 ASN A N 1
ATOM 1016 C CA . ASN A 1 126 ? -13.109 -19.188 -1.838 1 93.94 126 ASN A CA 1
ATOM 1017 C C . ASN A 1 126 ? -12.094 -19.359 -2.963 1 93.94 126 ASN A C 1
ATOM 1019 O O . ASN A 1 126 ? -11.062 -20.016 -2.777 1 93.94 126 ASN A O 1
ATOM 1023 N N . VAL A 1 127 ? -12.422 -18.859 -4.055 1 96.62 127 VAL A N 1
ATOM 1024 C CA . VAL A 1 127 ? -11.469 -18.75 -5.156 1 96.62 127 VAL A CA 1
ATOM 1025 C C . VAL A 1 127 ? -11.289 -17.297 -5.551 1 96.62 127 VAL A C 1
ATOM 1027 O O . VAL A 1 127 ? -12.266 -16.578 -5.797 1 96.62 127 VAL A O 1
ATOM 1030 N N . GLY A 1 128 ? -10.211 -16.781 -5.672 1 96 128 GLY A N 1
ATOM 1031 C CA . GLY A 1 128 ? -9.914 -15.398 -6.012 1 96 128 GLY A CA 1
ATOM 1032 C C . GLY A 1 128 ? -9.18 -15.25 -7.328 1 96 128 GLY A C 1
ATOM 1033 O O . GLY A 1 128 ? -8.234 -15.992 -7.605 1 96 128 GLY A O 1
ATOM 1034 N N . HIS A 1 129 ? -9.609 -14.477 -8 1 97.56 129 HIS A N 1
ATOM 1035 C CA . HIS A 1 129 ? -8.93 -14.07 -9.227 1 97.56 129 HIS A CA 1
ATOM 1036 C C . HIS A 1 129 ? -8.602 -12.586 -9.211 1 97.56 129 HIS A C 1
ATOM 1038 O O . HIS A 1 129 ? -9.469 -11.758 -8.93 1 97.56 129 HIS A O 1
ATOM 1044 N N . PHE A 1 130 ? -7.523 -12.281 -9.539 1 98.25 130 PHE A N 1
ATOM 1045 C CA . PHE A 1 130 ? -6.996 -10.922 -9.547 1 98.25 130 PHE A CA 1
ATOM 1046 C C . PHE A 1 130 ? -6.254 -10.633 -10.852 1 98.25 130 PHE A C 1
ATOM 1048 O O . PHE A 1 130 ? -5.375 -11.398 -11.25 1 98.25 130 PHE A O 1
ATOM 1055 N N . VAL A 1 131 ? -6.605 -9.516 -11.477 1 97.94 131 VAL A N 1
ATOM 1056 C CA . VAL A 1 131 ? -6.125 -9.312 -12.836 1 97.94 131 VAL A CA 1
ATOM 1057 C C . VAL A 1 131 ? -5.52 -7.918 -12.969 1 97.94 131 VAL A C 1
ATOM 1059 O O . VAL A 1 131 ? -5.953 -6.98 -12.297 1 97.94 131 VAL A O 1
ATOM 1062 N N . THR A 1 132 ? -4.512 -7.781 -13.773 1 97.38 132 THR A N 1
ATOM 1063 C CA . THR A 1 132 ? -3.977 -6.465 -14.102 1 97.38 132 THR A CA 1
ATOM 1064 C C . THR A 1 132 ? -3.363 -6.461 -15.492 1 97.38 132 THR A C 1
ATOM 1066 O O . THR A 1 132 ? -3.027 -7.516 -16.031 1 97.38 132 THR A O 1
ATOM 1069 N N . LYS A 1 133 ? -3.488 -5.414 -15.984 1 97.38 133 LYS A N 1
ATOM 1070 C CA . LYS A 1 133 ? -2.689 -5.23 -17.188 1 97.38 133 LYS A CA 1
ATOM 1071 C C . LYS A 1 133 ? -1.215 -5.031 -16.859 1 97.38 133 LYS A C 1
ATOM 1073 O O . LYS A 1 133 ? -0.885 -4.41 -15.836 1 97.38 133 LYS A O 1
ATOM 1078 N N . ASP A 1 134 ? -0.323 -5.605 -17.734 1 96.81 134 ASP A N 1
ATOM 1079 C CA . ASP A 1 134 ? 1.118 -5.492 -17.531 1 96.81 134 ASP A CA 1
ATOM 1080 C C . ASP A 1 134 ? 1.864 -5.586 -18.859 1 96.81 134 ASP A C 1
ATOM 1082 O O . ASP A 1 134 ? 1.244 -5.691 -19.922 1 96.81 134 ASP A O 1
ATOM 1086 N N . ILE A 1 135 ? 3.004 -5.328 -18.766 1 96.44 135 ILE A N 1
ATOM 1087 C CA . ILE A 1 135 ? 3.857 -5.434 -19.938 1 96.44 135 ILE A CA 1
ATOM 1088 C C . ILE A 1 135 ? 4.93 -6.496 -19.703 1 96.44 135 ILE A C 1
ATOM 1090 O O . ILE A 1 135 ? 5.594 -6.496 -18.672 1 96.44 135 ILE A O 1
ATOM 1094 N N . PHE A 1 136 ? 5.07 -7.434 -20.594 1 96.06 136 PHE A N 1
ATOM 1095 C CA . PHE A 1 136 ? 6.078 -8.484 -20.562 1 96.06 136 PHE A CA 1
ATOM 1096 C C . PHE A 1 136 ? 6.871 -8.508 -21.859 1 96.06 136 PHE A C 1
ATOM 1098 O O . PHE A 1 136 ? 6.309 -8.734 -22.938 1 96.06 136 PHE A O 1
ATOM 1105 N N . ASN A 1 137 ? 8.172 -8.125 -21.609 1 94.25 137 ASN A N 1
ATOM 1106 C CA . ASN A 1 137 ? 9.07 -8.016 -22.75 1 94.25 137 ASN A CA 1
ATOM 1107 C C . ASN A 1 137 ? 8.508 -7.094 -23.812 1 94.25 137 ASN A C 1
ATOM 1109 O O . ASN A 1 137 ? 8.508 -7.438 -25 1 94.25 137 ASN A O 1
ATOM 1113 N N . GLY A 1 138 ? 7.895 -6.066 -23.312 1 94.56 138 GLY A N 1
ATOM 1114 C CA . GLY A 1 138 ? 7.461 -4.984 -24.188 1 94.56 138 GLY A CA 1
ATOM 1115 C C . GLY A 1 138 ? 6.07 -5.191 -24.75 1 94.56 138 GLY A C 1
ATOM 1116 O O . GLY A 1 138 ? 5.566 -4.355 -25.5 1 94.56 138 GLY A O 1
ATOM 1117 N N . LYS A 1 139 ? 5.664 -6.242 -24.391 1 95.88 139 LYS A N 1
ATOM 1118 C CA . LYS A 1 139 ? 4.344 -6.551 -24.938 1 95.88 139 LYS A CA 1
ATOM 1119 C C . LYS A 1 139 ? 3.27 -6.438 -23.859 1 95.88 139 LYS A C 1
ATOM 1121 O O . LYS A 1 139 ? 3.477 -6.867 -22.719 1 95.88 139 LYS A O 1
ATOM 1126 N N . ASP A 1 140 ? 2.158 -5.934 -24.281 1 96.44 140 ASP A N 1
ATOM 1127 C CA . ASP A 1 140 ? 1.055 -5.82 -23.328 1 96.44 140 ASP A CA 1
ATOM 1128 C C . ASP A 1 140 ? 0.478 -7.191 -22.984 1 96.44 140 ASP A C 1
ATOM 1130 O O . ASP A 1 140 ? 0.145 -7.969 -23.891 1 96.44 140 ASP A O 1
ATOM 1134 N N . ILE A 1 141 ? 0.409 -7.465 -21.781 1 98.12 141 ILE A N 1
ATOM 1135 C CA . ILE A 1 141 ? -0.188 -8.727 -21.344 1 98.12 141 ILE A CA 1
ATOM 1136 C C . ILE A 1 141 ? -1.19 -8.461 -20.219 1 98.12 141 ILE A C 1
ATOM 1138 O O . ILE A 1 141 ? -1.227 -7.363 -19.656 1 98.12 141 ILE A O 1
ATOM 1142 N N . LEU A 1 142 ? -2.021 -9.281 -20 1 97.44 142 LEU A N 1
ATOM 1143 C CA . LEU A 1 142 ? -2.77 -9.391 -18.75 1 97.44 142 LEU A CA 1
ATOM 1144 C C . LEU A 1 142 ? -2.127 -10.414 -17.828 1 97.44 142 LEU A C 1
ATOM 1146 O O . LEU A 1 142 ? -1.589 -11.43 -18.281 1 97.44 142 LEU A O 1
ATOM 1150 N N . VAL A 1 143 ? -2.158 -10.219 -16.688 1 97.94 143 VAL A N 1
ATOM 1151 C CA . VAL A 1 143 ? -1.717 -11.148 -15.648 1 97.94 143 VAL A CA 1
ATOM 1152 C C . VAL A 1 143 ? -2.887 -11.492 -14.727 1 97.94 143 VAL A C 1
ATOM 1154 O O . VAL A 1 143 ? -3.639 -10.609 -14.312 1 97.94 143 VAL A O 1
ATOM 1157 N N . ILE A 1 144 ? -3 -12.547 -14.414 1 97.88 144 ILE A N 1
ATOM 1158 C CA . ILE A 1 144 ? -4.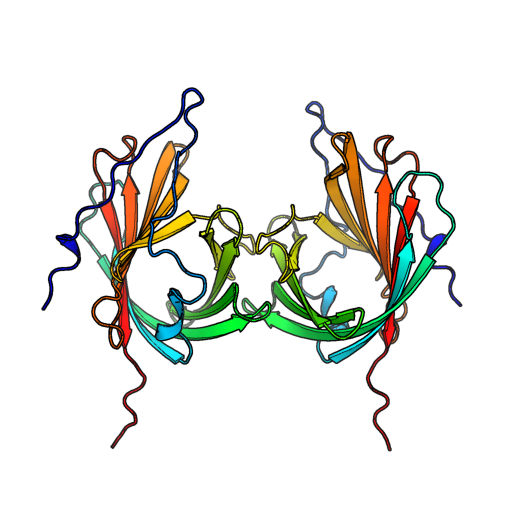051 -12.945 -13.484 1 97.88 144 ILE A CA 1
ATOM 1159 C C . ILE A 1 144 ? -3.459 -13.828 -12.383 1 97.88 144 ILE A C 1
ATOM 1161 O O . ILE A 1 144 ? -2.594 -14.664 -12.648 1 97.88 144 ILE A O 1
ATOM 1165 N N . PHE A 1 145 ? -3.801 -13.562 -11.18 1 98.19 145 PHE A N 1
ATOM 1166 C CA . PHE A 1 145 ? -3.59 -14.438 -10.023 1 98.19 145 PHE A CA 1
ATOM 1167 C C . PHE A 1 145 ? -4.871 -15.188 -9.672 1 98.19 145 PHE A C 1
ATOM 1169 O O . PHE A 1 145 ? -5.953 -14.602 -9.648 1 98.19 145 PHE A O 1
ATOM 1176 N N . ARG A 1 146 ? -4.629 -16.25 -9.352 1 97.5 146 ARG A N 1
ATOM 1177 C CA . ARG A 1 146 ? -5.742 -17.047 -8.844 1 97.5 146 ARG A CA 1
ATOM 1178 C C . ARG A 1 146 ? -5.402 -17.672 -7.496 1 97.5 146 ARG A C 1
ATOM 1180 O O . ARG A 1 146 ? -4.367 -18.344 -7.359 1 97.5 146 ARG A O 1
ATOM 1187 N N . TRP A 1 147 ? -6.23 -17.438 -6.562 1 97.44 147 TRP A N 1
ATOM 1188 C CA . TRP A 1 147 ? -6.203 -18.109 -5.266 1 97.44 147 TRP A CA 1
ATOM 1189 C C . TRP A 1 147 ? -7.332 -19.125 -5.16 1 97.44 147 TRP A C 1
ATOM 1191 O O . TRP A 1 147 ? -8.508 -18.766 -5.223 1 97.44 147 TRP A O 1
ATOM 1201 N N . ASP A 1 148 ? -6.836 -20.344 -5.094 1 96.69 148 ASP A N 1
ATOM 1202 C CA . ASP A 1 148 ? -7.77 -21.422 -4.793 1 96.69 148 ASP A CA 1
ATOM 1203 C C . ASP A 1 148 ? -7.727 -21.797 -3.312 1 96.69 148 ASP A C 1
ATOM 1205 O O . ASP A 1 148 ? -6.859 -22.547 -2.885 1 96.69 148 ASP A O 1
ATOM 1209 N N . ALA A 1 149 ? -8.758 -21.234 -2.623 1 95.12 149 ALA A N 1
ATOM 1210 C CA . ALA A 1 149 ? -8.789 -21.438 -1.18 1 95.12 149 ALA A CA 1
ATOM 1211 C C . ALA A 1 149 ? -10.008 -22.266 -0.776 1 95.12 149 ALA A C 1
ATOM 1213 O O . ALA A 1 149 ? -10.531 -22.109 0.333 1 95.12 149 ALA A O 1
ATOM 1214 N N . ARG A 1 150 ? -10.477 -22.984 -1.611 1 94.62 150 ARG A N 1
ATOM 1215 C CA . ARG A 1 150 ? -11.586 -23.875 -1.282 1 94.62 150 ARG A CA 1
ATOM 1216 C C . ARG A 1 150 ? -11.172 -24.906 -0.232 1 94.62 150 ARG A C 1
ATOM 1218 O O . ARG A 1 150 ? -11.977 -25.266 0.631 1 94.62 150 ARG A O 1
ATOM 1225 N N . ASP A 1 151 ? -9.93 -25.297 -0.399 1 91.44 151 ASP A N 1
ATOM 1226 C CA . ASP A 1 151 ? -9.281 -25.984 0.723 1 91.44 151 ASP A CA 1
ATOM 1227 C C . ASP A 1 151 ? -8.375 -25.016 1.493 1 91.44 151 ASP A C 1
ATOM 1229 O O . ASP A 1 151 ? -7.23 -24.781 1.099 1 91.44 151 ASP A O 1
ATOM 1233 N N . LYS A 1 152 ? -8.719 -24.578 2.525 1 91.75 152 LYS A N 1
ATOM 1234 C CA . LYS A 1 152 ? -8.078 -23.484 3.246 1 91.75 152 LYS A CA 1
ATOM 1235 C C . LYS A 1 152 ? -6.797 -23.938 3.922 1 91.75 152 LYS A C 1
ATOM 1237 O O . LYS A 1 152 ? -5.965 -23.125 4.316 1 91.75 152 LYS A O 1
ATOM 1242 N N . ASN A 1 153 ? -6.711 -25.156 4.156 1 91.94 153 ASN A N 1
ATOM 1243 C CA . ASN A 1 153 ? -5.5 -25.703 4.762 1 91.94 153 ASN A CA 1
ATOM 1244 C C . ASN A 1 153 ? -4.418 -25.969 3.717 1 91.94 153 ASN A C 1
ATOM 1246 O O . ASN A 1 153 ? -3.254 -26.172 4.059 1 91.94 153 ASN A O 1
ATOM 1250 N N . ASN A 1 154 ? -4.773 -26.031 2.578 1 92.69 154 ASN A N 1
ATOM 1251 C CA . ASN A 1 154 ? -3.844 -26.25 1.478 1 92.69 154 ASN A CA 1
ATOM 1252 C C . ASN A 1 154 ? -4.191 -25.391 0.264 1 92.69 154 ASN A C 1
ATOM 1254 O O . ASN A 1 154 ? -4.414 -25.922 -0.829 1 92.69 154 ASN A O 1
ATOM 1258 N N . PRO A 1 155 ? -4.277 -24.172 0.426 1 95.12 155 PRO A N 1
ATOM 1259 C CA . PRO A 1 155 ? -4.625 -23.281 -0.692 1 95.12 155 PRO A CA 1
ATOM 1260 C C . PRO A 1 155 ? -3.582 -23.312 -1.808 1 95.12 155 PRO A C 1
ATOM 1262 O O . PRO A 1 155 ? -2.436 -23.703 -1.577 1 95.12 155 PRO A O 1
ATOM 1265 N N .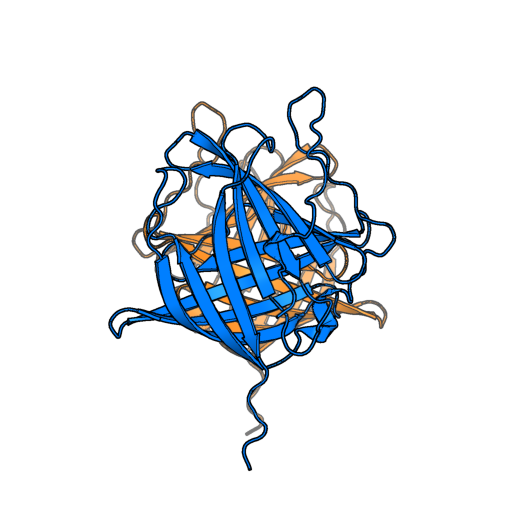 VAL A 1 156 ? -3.936 -22.922 -2.943 1 97.19 156 VAL A N 1
ATOM 1266 C CA . VAL A 1 156 ? -3.045 -22.906 -4.098 1 97.19 156 VAL A CA 1
ATOM 1267 C C . VAL A 1 156 ? -3.115 -21.531 -4.77 1 97.19 156 VAL A C 1
ATOM 1269 O O . VAL A 1 156 ? -4.199 -21.047 -5.109 1 97.19 156 VAL A O 1
ATOM 1272 N N . TRP A 1 157 ? -2.107 -20.938 -4.82 1 97.56 157 TRP A N 1
ATOM 1273 C CA . TRP A 1 157 ? -1.961 -19.719 -5.605 1 97.56 157 TRP A CA 1
ATOM 1274 C C . TRP A 1 157 ? -1.349 -20.016 -6.969 1 97.56 157 TRP A C 1
ATOM 1276 O O . TRP A 1 157 ? -0.4 -20.797 -7.07 1 97.56 157 TRP A O 1
ATOM 1286 N N . SER A 1 158 ? -1.859 -19.391 -7.977 1 98.12 158 SER A N 1
ATOM 1287 C CA . SER A 1 158 ? -1.306 -19.562 -9.312 1 98.12 158 SER A CA 1
ATOM 1288 C C . SER A 1 158 ? -1.349 -18.266 -10.109 1 98.12 158 SER A C 1
ATOM 1290 O O . SER A 1 158 ? -2.176 -17.391 -9.836 1 98.12 158 SER A O 1
ATOM 1292 N N . GLN A 1 159 ? -0.525 -18.125 -11.07 1 97.06 159 GLN A N 1
ATOM 1293 C CA . GLN A 1 159 ? -0.391 -16.969 -11.945 1 97.06 159 GLN A CA 1
ATOM 1294 C C . GLN A 1 159 ? -0.434 -17.375 -13.414 1 97.06 159 GLN A C 1
ATOM 1296 O O . GLN A 1 159 ? 0.148 -18.391 -13.797 1 97.06 159 GLN A O 1
ATOM 1301 N N . ALA A 1 160 ? -1.077 -16.656 -14.164 1 97.75 160 ALA A N 1
ATOM 1302 C CA . ALA A 1 160 ? -1.057 -16.859 -15.609 1 97.75 160 ALA A CA 1
ATOM 1303 C C . ALA A 1 160 ? -0.946 -15.531 -16.359 1 97.75 160 ALA A C 1
ATOM 1305 O O . ALA A 1 160 ? -1.351 -14.492 -15.836 1 97.75 160 ALA A O 1
ATOM 1306 N N . PHE A 1 161 ? -0.379 -15.547 -17.531 1 97.19 161 PHE A N 1
ATOM 1307 C CA . PHE A 1 161 ? -0.254 -14.422 -18.453 1 97.19 161 PHE A CA 1
ATOM 1308 C C . PHE A 1 161 ? -1.119 -14.625 -19.688 1 97.19 161 PHE A C 1
ATOM 1310 O O . PHE A 1 161 ? -1.277 -15.75 -20.156 1 97.19 161 PHE A O 1
ATOM 1317 N N . SER A 1 162 ? -1.688 -13.664 -20.141 1 97.06 162 SER A N 1
ATOM 1318 C CA . SER A 1 162 ? -2.393 -13.656 -21.422 1 97.06 162 SER A CA 1
ATOM 1319 C C . SER A 1 162 ? -1.854 -12.578 -22.344 1 97.06 162 SER A C 1
ATOM 1321 O O . SER A 1 162 ? -1.749 -11.414 -21.953 1 97.06 162 SER A O 1
ATOM 1323 N N . ALA A 1 163 ? -1.494 -13 -23.531 1 9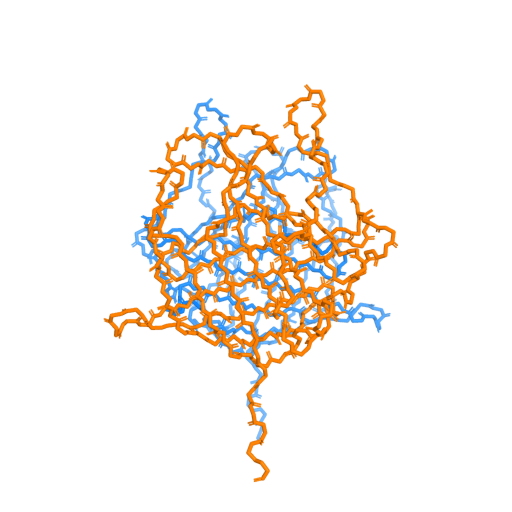5.88 163 ALA A N 1
ATOM 1324 C CA . ALA A 1 163 ? -0.995 -12.078 -24.547 1 95.88 163 ALA A CA 1
ATOM 1325 C C . ALA A 1 163 ? -2.07 -11.766 -25.578 1 95.88 163 ALA A C 1
ATOM 1327 O O . ALA A 1 163 ? -1.777 -11.203 -26.641 1 95.88 163 ALA A O 1
ATOM 1328 N N . ASP A 1 164 ? -3.26 -12.039 -25.406 1 94.31 164 ASP A N 1
ATOM 1329 C CA . ASP A 1 164 ? -4.34 -11.805 -26.359 1 94.31 164 ASP A CA 1
ATOM 1330 C C . ASP A 1 164 ? -5.602 -11.32 -25.656 1 94.31 164 ASP A C 1
ATOM 1332 O O . ASP A 1 164 ? -6.711 -11.727 -26 1 94.31 164 ASP A O 1
ATOM 1336 N N . ASN A 1 165 ? -5.383 -10.617 -24.547 1 93.31 165 ASN A N 1
ATOM 1337 C CA . ASN A 1 165 ? -6.438 -9.906 -23.828 1 93.31 165 ASN A CA 1
ATOM 1338 C C . ASN A 1 165 ? -7.406 -10.875 -23.156 1 93.31 165 ASN A C 1
ATOM 1340 O O . ASN A 1 165 ? -8.617 -10.664 -23.172 1 93.31 165 ASN A O 1
ATOM 1344 N N . GLY A 1 166 ? -6.879 -11.969 -22.656 1 91.12 166 GLY A N 1
ATOM 1345 C CA . GLY A 1 166 ? -7.645 -12.836 -21.781 1 91.12 166 GLY A CA 1
ATOM 1346 C C . GLY A 1 166 ? -8.336 -13.969 -22.531 1 91.12 166 GLY A C 1
ATOM 1347 O O . GLY A 1 166 ? -9.086 -14.742 -21.922 1 91.12 166 GLY A O 1
ATOM 1348 N N . LYS A 1 167 ? -8.023 -14.102 -23.844 1 93.75 167 LYS A N 1
ATOM 1349 C CA . LYS A 1 167 ? -8.633 -15.18 -24.609 1 93.75 167 LYS A CA 1
ATOM 1350 C C . LYS A 1 167 ? -7.984 -16.531 -24.281 1 93.75 167 LYS A C 1
ATOM 1352 O O . LYS A 1 167 ? -8.648 -17.562 -24.281 1 93.75 167 LYS A O 1
ATOM 1357 N N . SER A 1 168 ? -6.918 -16.344 -24 1 93.88 168 SER A N 1
ATOM 1358 C CA . SER A 1 168 ? -6.223 -17.531 -23.547 1 93.88 168 SER A CA 1
ATOM 1359 C C . SER A 1 168 ? -5.172 -17.188 -22.484 1 93.88 168 SER A C 1
ATOM 1361 O O . SER A 1 168 ? -4.711 -16.047 -22.422 1 93.88 168 SER A O 1
ATOM 1363 N N . TRP A 1 169 ? -4.648 -18.25 -21.719 1 93.62 169 TRP A N 1
ATOM 1364 C CA . TRP A 1 169 ? -3.795 -18.016 -20.562 1 93.62 169 TRP A CA 1
ATOM 1365 C C . TRP A 1 169 ? -2.689 -19.062 -20.484 1 93.62 169 TRP A C 1
ATOM 1367 O O . TRP A 1 169 ? -2.936 -20.25 -20.703 1 93.62 169 TRP A O 1
ATOM 1377 N N . GLU A 1 170 ? -1.726 -18.578 -20.25 1 95.88 170 GLU A N 1
ATOM 1378 C CA . GLU A 1 170 ? -0.61 -19.469 -19.938 1 95.88 170 GLU A CA 1
ATOM 1379 C C . GLU A 1 170 ? -0.31 -19.469 -18.438 1 95.88 170 GLU A C 1
ATOM 1381 O O . GLU A 1 170 ? 0.256 -18.516 -17.906 1 95.88 170 GLU A O 1
ATOM 1386 N N . TRP A 1 171 ? -0.586 -20.391 -17.844 1 95.19 171 TRP A N 1
ATOM 1387 C CA . TRP A 1 171 ? -0.266 -20.562 -16.438 1 95.19 171 TRP A CA 1
ATOM 1388 C C . TRP A 1 171 ? 1.217 -20.859 -16.234 1 95.19 171 TRP A C 1
ATOM 1390 O O . TRP A 1 171 ? 1.751 -21.781 -16.844 1 95.19 171 TRP A O 1
ATOM 1400 N N . ASN A 1 172 ? 1.717 -20.016 -15.438 1 97.06 172 ASN A N 1
ATOM 1401 C CA . ASN A 1 172 ? 3.174 -20.062 -15.477 1 97.06 172 ASN A CA 1
ATOM 1402 C C . ASN A 1 172 ? 3.768 -20.141 -14.07 1 97.06 172 ASN A C 1
ATOM 1404 O O . ASN A 1 172 ? 4.98 -20.281 -13.914 1 97.06 172 ASN A O 1
ATOM 1408 N N . TRP A 1 173 ? 3.076 -20.031 -13.023 1 96.38 173 TRP A N 1
ATOM 1409 C CA . TRP A 1 173 ? 3.553 -20.188 -11.656 1 96.38 173 TRP A CA 1
ATOM 1410 C C . TRP A 1 173 ? 2.461 -20.766 -10.758 1 96.38 173 TRP A C 1
ATOM 1412 O O . TRP A 1 173 ? 1.317 -20.297 -10.789 1 96.38 173 TRP A O 1
ATOM 1422 N N . TYR A 1 174 ? 2.697 -21.781 -10.016 1 97.88 174 TYR A N 1
ATOM 1423 C CA . TYR A 1 174 ? 1.811 -22.328 -8.984 1 97.88 174 TYR A CA 1
ATOM 1424 C C . TYR A 1 174 ? 2.514 -22.391 -7.637 1 97.88 174 TYR A C 1
ATOM 1426 O O . TYR A 1 174 ? 3.693 -22.734 -7.559 1 97.88 174 TYR A O 1
ATOM 1434 N N . MET A 1 175 ? 1.797 -22.062 -6.566 1 96.44 175 MET A N 1
ATOM 1435 C CA . MET A 1 175 ? 2.207 -22.25 -5.18 1 96.44 175 MET A CA 1
ATOM 1436 C C . MET A 1 175 ? 1.189 -23.094 -4.422 1 96.44 175 MET A C 1
ATOM 1438 O O . MET A 1 175 ? 0.037 -22.688 -4.258 1 96.44 175 MET A O 1
ATOM 1442 N N . TYR A 1 176 ? 1.684 -24.203 -4.117 1 97.19 176 TYR A N 1
ATOM 1443 C CA . TYR A 1 176 ? 0.911 -25.109 -3.271 1 97.19 176 TYR A CA 1
ATOM 1444 C C . TYR A 1 176 ? 1.269 -24.922 -1.803 1 97.19 176 TYR A C 1
ATOM 1446 O O . TYR A 1 176 ? 2.398 -25.188 -1.393 1 97.19 176 TYR A O 1
ATOM 1454 N N . MET A 1 177 ? 0.326 -24.453 -1.086 1 96 177 MET A N 1
ATOM 1455 C CA . MET A 1 177 ? 0.62 -24.062 0.289 1 96 177 MET A CA 1
ATOM 1456 C C . MET A 1 177 ? 0.101 -25.109 1.275 1 96 177 MET A C 1
ATOM 1458 O O . MET A 1 177 ? -0.97 -25.688 1.072 1 96 177 MET A O 1
ATOM 1462 N N . SER A 1 178 ? 1.009 -25.312 2.379 1 94.12 178 SER A N 1
ATOM 1463 C CA . SER A 1 178 ? 0.635 -26.203 3.473 1 94.12 178 SER A CA 1
ATOM 1464 C C . SER A 1 178 ? 1.085 -25.641 4.816 1 94.12 178 SER A C 1
ATOM 1466 O O . SER A 1 178 ? 2.006 -24.828 4.879 1 94.12 178 SER A O 1
ATOM 1468 N N . LYS A 1 179 ? 0.317 -26 5.828 1 89.44 179 LYS A N 1
ATOM 1469 C CA . LYS A 1 179 ? 0.663 -25.547 7.172 1 89.44 179 LYS A CA 1
ATOM 1470 C C . LYS A 1 179 ? 1.866 -26.312 7.719 1 89.44 179 LYS A C 1
ATOM 1472 O O . LYS A 1 179 ? 2.158 -27.422 7.273 1 89.44 179 LYS A O 1
ATOM 1477 N N . PHE A 1 180 ? 2.627 -25.719 8.516 1 85.5 180 PHE A N 1
ATOM 1478 C CA . PHE A 1 180 ? 3.775 -26.375 9.141 1 85.5 180 PHE A CA 1
ATOM 1479 C C . PHE A 1 180 ? 3.328 -27.5 10.055 1 85.5 180 PHE A C 1
ATOM 1481 O O . PHE A 1 180 ? 2.291 -27.406 10.711 1 85.5 180 PHE A O 1
ATOM 1488 N N . GLU A 1 181 ? 3.221 -28.859 9.539 1 66.81 181 GLU A N 1
ATOM 1489 C CA . GLU A 1 181 ? 2.865 -30.031 10.328 1 66.81 181 GLU A CA 1
ATOM 1490 C C . GLU A 1 181 ? 3.225 -29.828 11.805 1 66.81 181 GLU A C 1
ATOM 1492 O O . GLU A 1 181 ? 4.277 -29.281 12.117 1 66.81 181 GLU A O 1
ATOM 1497 N N . GLN A 1 182 ? 2.258 -29.469 12.57 1 52.09 182 GLN A N 1
ATOM 1498 C CA . GLN A 1 182 ? 2.553 -29.5 13.992 1 52.09 182 GLN A CA 1
ATOM 1499 C C . GLN A 1 182 ? 3.334 -30.75 14.375 1 52.09 182 GLN A C 1
ATOM 1501 O O . GLN A 1 182 ? 2.85 -31.875 14.18 1 52.09 182 GLN A O 1
ATOM 1506 N N . GLU A 1 183 ? 4.527 -31.047 13.648 1 41.09 183 GLU A N 1
ATOM 1507 C CA . GLU A 1 183 ? 5.281 -32.25 13.977 1 41.09 183 GLU A CA 1
ATOM 1508 C C . GLU A 1 183 ? 4.824 -32.844 15.305 1 41.09 183 GLU A C 1
ATOM 1510 O O . GLU A 1 183 ? 4.379 -32.125 16.188 1 41.09 183 GLU A O 1
ATOM 1515 N N . ASP A 1 184 ? 4.977 -34.219 15.281 1 34.75 184 ASP A N 1
ATOM 1516 C CA . ASP A 1 184 ? 4.719 -35.469 16 1 34.75 184 ASP A CA 1
ATOM 1517 C C . ASP A 1 184 ? 4.688 -35.219 17.516 1 34.75 184 ASP A C 1
ATOM 1519 O O . ASP A 1 184 ? 5.473 -34.406 18.031 1 34.75 184 ASP A O 1
ATOM 1523 N N . MET B 1 1 ? 16.156 24.734 18.969 1 43.84 1 MET B N 1
ATOM 1524 C CA . MET B 1 1 ? 15.406 23.75 18.188 1 43.84 1 MET B CA 1
ATOM 1525 C C . MET B 1 1 ? 15.695 23.906 16.703 1 43.84 1 MET B C 1
ATOM 1527 O O . MET B 1 1 ? 15.555 25 16.156 1 43.84 1 MET B O 1
ATOM 1531 N N . MET B 1 2 ? 16.453 22.953 16.266 1 54.41 2 MET B N 1
ATOM 1532 C CA . MET B 1 2 ? 17.016 23.281 14.953 1 54.41 2 MET B CA 1
ATOM 1533 C C . MET B 1 2 ? 15.898 23.531 13.938 1 54.41 2 MET B C 1
ATOM 1535 O O . MET B 1 2 ? 14.906 22.812 13.906 1 54.41 2 MET B O 1
ATOM 1539 N N . GLN B 1 3 ? 15.656 24.625 13.508 1 67.56 3 GLN B N 1
ATOM 1540 C CA . GLN B 1 3 ? 14.547 25.078 12.656 1 67.56 3 GLN B CA 1
ATOM 1541 C C . GLN B 1 3 ? 14.57 24.359 11.312 1 67.56 3 GLN B C 1
ATOM 1543 O O . GLN B 1 3 ? 15.383 24.672 10.445 1 67.56 3 GLN B O 1
ATOM 1548 N N . THR B 1 4 ? 14.062 23.031 11.172 1 70.31 4 THR B N 1
ATOM 1549 C CA . THR B 1 4 ? 13.969 22.219 9.961 1 70.31 4 THR B CA 1
ATOM 1550 C C . THR B 1 4 ? 13.422 23.047 8.805 1 70.31 4 THR B C 1
ATOM 1552 O O . THR B 1 4 ? 13.68 22.75 7.637 1 70.31 4 THR B O 1
ATOM 1555 N N . GLU B 1 5 ? 12.688 24.141 9.141 1 66.56 5 GLU B N 1
ATOM 1556 C CA . GLU B 1 5 ? 12 24.938 8.117 1 66.56 5 GLU B CA 1
ATOM 1557 C C . GLU B 1 5 ? 12.992 25.734 7.27 1 66.56 5 GLU B C 1
ATOM 1559 O O . GLU B 1 5 ? 12.672 26.141 6.152 1 66.56 5 GLU B O 1
ATOM 1564 N N . ASN B 1 6 ? 14.18 25.812 7.863 1 76.56 6 ASN B N 1
ATOM 1565 C CA . ASN B 1 6 ? 15.141 26.656 7.148 1 76.56 6 ASN B CA 1
ATOM 1566 C C . ASN B 1 6 ? 15.93 25.844 6.129 1 76.56 6 ASN B C 1
ATOM 1568 O O . ASN B 1 6 ? 16.766 26.391 5.41 1 76.56 6 ASN B O 1
ATOM 1572 N N . LEU B 1 7 ? 15.703 24.516 6.188 1 84.5 7 LEU B N 1
ATOM 1573 C CA . LEU B 1 7 ? 16.438 23.688 5.223 1 84.5 7 LEU B CA 1
ATOM 1574 C C . LEU B 1 7 ? 15.914 23.922 3.809 1 84.5 7 LEU B C 1
ATOM 1576 O O . LEU B 1 7 ? 14.703 23.953 3.58 1 84.5 7 LEU B O 1
ATOM 1580 N N . GLU B 1 8 ? 16.75 24.094 2.941 1 86.25 8 GLU B N 1
ATOM 1581 C CA . GLU B 1 8 ? 16.406 24.375 1.547 1 86.25 8 GLU B CA 1
ATOM 1582 C C . GLU B 1 8 ? 15.836 23.125 0.871 1 86.25 8 GLU B C 1
ATOM 1584 O O . GLU B 1 8 ? 16.312 22.016 1.095 1 86.25 8 GLU B O 1
ATOM 1589 N N . ILE B 1 9 ? 14.742 23.312 0.146 1 88.88 9 ILE B N 1
ATOM 1590 C CA . ILE B 1 9 ? 14.141 22.281 -0.686 1 88.88 9 ILE B CA 1
ATOM 1591 C C . ILE B 1 9 ? 14.852 22.234 -2.037 1 88.88 9 ILE B C 1
ATOM 1593 O O . ILE B 1 9 ? 15.055 23.266 -2.68 1 88.88 9 ILE B O 1
ATOM 1597 N N . PRO B 1 10 ? 15.227 21 -2.393 1 88.62 10 PRO B N 1
ATOM 1598 C CA . PRO B 1 10 ? 15.875 20.922 -3.701 1 88.62 10 PRO B CA 1
ATOM 1599 C C . PRO B 1 10 ? 14.984 21.422 -4.836 1 88.62 10 PRO B C 1
ATOM 1601 O O . PRO B 1 10 ? 13.758 21.359 -4.738 1 88.62 10 PRO B O 1
ATOM 1604 N N . LYS B 1 11 ? 15.625 21.953 -5.691 1 87.5 11 LYS B N 1
ATOM 1605 C CA . LYS B 1 11 ? 14.906 22.422 -6.867 1 87.5 11 LYS B CA 1
ATOM 1606 C C . LYS B 1 11 ? 14.125 21.281 -7.531 1 87.5 11 LYS B C 1
ATOM 1608 O O . LYS B 1 11 ? 14.641 20.172 -7.672 1 87.5 11 LYS B O 1
ATOM 1613 N N . ILE B 1 12 ? 12.984 21.641 -7.848 1 91.69 12 ILE B N 1
ATOM 1614 C CA . ILE B 1 12 ? 12.094 20.688 -8.5 1 91.69 12 ILE B CA 1
ATOM 1615 C C . ILE B 1 12 ? 12.164 20.859 -10.016 1 91.69 12 ILE B C 1
ATOM 1617 O O . ILE B 1 12 ? 11.906 21.953 -10.531 1 91.69 12 ILE B O 1
ATOM 1621 N N . ASN B 1 13 ? 12.461 19.859 -10.664 1 92.75 13 ASN B N 1
ATOM 1622 C CA . ASN B 1 13 ? 12.625 19.906 -12.109 1 92.75 13 ASN B CA 1
ATOM 1623 C C . ASN B 1 13 ? 11.633 18.969 -12.812 1 92.75 13 ASN B C 1
ATOM 1625 O O . ASN B 1 13 ? 11.305 17.906 -12.289 1 92.75 13 ASN B O 1
ATOM 1629 N N . PHE B 1 14 ? 11.266 19.359 -13.938 1 93.62 14 PHE B N 1
ATOM 1630 C CA . PHE B 1 14 ? 10.336 18.594 -14.758 1 93.62 14 PHE B CA 1
ATOM 1631 C C . PHE B 1 14 ? 10.906 18.359 -16.156 1 93.62 14 PHE B C 1
ATOM 1633 O O . PHE B 1 14 ? 11.633 19.219 -16.672 1 93.62 14 PHE B O 1
ATOM 1640 N N . ASP B 1 15 ? 10.578 17.281 -16.625 1 95.12 15 ASP B N 1
ATOM 1641 C CA . ASP B 1 15 ? 10.992 17.078 -18.016 1 95.12 15 ASP B CA 1
ATOM 1642 C C . ASP B 1 15 ? 9.992 17.688 -18.984 1 95.12 15 ASP B C 1
ATOM 1644 O O . ASP B 1 15 ? 9.031 18.344 -18.562 1 95.12 15 ASP B O 1
ATOM 1648 N N . ALA B 1 16 ? 10.188 17.391 -20.281 1 92.44 16 ALA B N 1
ATOM 1649 C CA . ALA B 1 16 ? 9.398 18.016 -21.328 1 92.44 16 ALA B CA 1
ATOM 1650 C C . ALA B 1 16 ? 7.934 17.594 -21.25 1 92.44 16 ALA B C 1
ATOM 1652 O O . ALA B 1 16 ? 7.039 18.328 -21.672 1 92.44 16 ALA B O 1
ATOM 1653 N N . ASP B 1 17 ? 7.707 16.547 -20.547 1 93.5 17 ASP B N 1
ATOM 1654 C CA . ASP B 1 17 ? 6.344 16.031 -20.484 1 93.5 17 ASP B CA 1
ATOM 1655 C C . ASP B 1 17 ? 5.695 16.359 -19.141 1 93.5 17 ASP B C 1
ATOM 1657 O O . ASP B 1 17 ? 4.57 15.953 -18.859 1 93.5 17 ASP B O 1
ATOM 1661 N N . GLY B 1 18 ? 6.438 17.047 -18.344 1 90 18 GLY B N 1
ATOM 1662 C CA . GLY B 1 18 ? 5.906 17.5 -17.062 1 90 18 GLY B CA 1
ATOM 1663 C C . GLY B 1 18 ? 6.094 16.5 -15.945 1 90 18 GLY B C 1
ATOM 1664 O O . GLY B 1 18 ? 5.516 16.656 -14.867 1 90 18 GLY B O 1
ATOM 1665 N N . LYS B 1 19 ? 6.785 15.414 -16.359 1 90.44 19 LYS B N 1
ATOM 1666 C CA . LYS B 1 19 ? 7.07 14.414 -15.328 1 90.44 19 LYS B CA 1
ATOM 1667 C C . LYS B 1 19 ? 8.219 14.859 -14.43 1 90.44 19 LYS B C 1
ATOM 1669 O O . LYS B 1 19 ? 9.211 15.422 -14.914 1 90.44 19 LYS B O 1
ATOM 1674 N N . LEU B 1 20 ? 8.109 14.594 -13.141 1 95.69 20 LEU B N 1
ATOM 1675 C CA . LEU B 1 20 ? 9.133 14.969 -12.172 1 95.69 20 LEU B CA 1
ATOM 1676 C C . LEU B 1 20 ? 10.461 14.289 -12.5 1 95.69 20 LEU B C 1
ATOM 1678 O O . LEU B 1 20 ? 10.492 13.086 -12.789 1 95.69 20 LEU B O 1
ATOM 1682 N N . ILE B 1 21 ? 11.383 15.023 -12.531 1 95.94 21 ILE B N 1
ATOM 1683 C CA . ILE B 1 21 ? 12.742 14.492 -12.625 1 95.94 21 ILE B CA 1
ATOM 1684 C C . ILE B 1 21 ? 13.383 14.445 -11.242 1 95.94 21 ILE B C 1
ATOM 1686 O O . ILE B 1 21 ? 13.711 15.492 -10.672 1 95.94 21 ILE B O 1
ATOM 1690 N N . ILE B 1 22 ? 13.578 13.336 -10.75 1 94.44 22 ILE B N 1
ATOM 1691 C CA . ILE B 1 22 ? 14.148 13.141 -9.422 1 94.44 22 ILE B CA 1
ATOM 1692 C C . ILE B 1 22 ? 15.43 12.32 -9.531 1 94.44 22 ILE B C 1
ATOM 1694 O O . ILE B 1 22 ? 15.414 11.188 -10.031 1 94.44 22 ILE B O 1
ATOM 1698 N N . THR B 1 23 ? 16.359 12.891 -9.156 1 94.12 23 THR B N 1
ATOM 1699 C CA . THR B 1 23 ? 17.656 12.234 -9.195 1 94.12 23 THR B CA 1
ATOM 1700 C C . THR B 1 23 ? 18.172 11.969 -7.785 1 94.12 23 THR B C 1
ATOM 1702 O O . THR B 1 23 ? 18.109 12.844 -6.922 1 94.12 23 THR B O 1
ATOM 1705 N N . ALA B 1 24 ? 18.688 10.844 -7.633 1 96 24 ALA B N 1
ATOM 1706 C CA . ALA B 1 24 ? 19.188 10.445 -6.324 1 96 24 ALA B CA 1
ATOM 1707 C C . ALA B 1 24 ? 20.438 11.25 -5.953 1 96 24 ALA B C 1
ATOM 1709 O O . ALA B 1 24 ? 21.281 11.516 -6.805 1 96 24 ALA B O 1
ATOM 1710 N N . SER B 1 25 ? 20.625 11.562 -4.766 1 96.25 25 SER B N 1
ATOM 1711 C CA . SER B 1 25 ? 21.844 12.203 -4.273 1 96.25 25 SER B CA 1
ATOM 1712 C C . SER B 1 25 ? 23.016 11.234 -4.301 1 96.25 25 SER B C 1
ATOM 1714 O O . SER B 1 25 ? 22.828 10.016 -4.285 1 96.25 25 SER B O 1
ATOM 1716 N N . PRO B 1 26 ? 24.125 11.789 -4.285 1 93.81 26 PRO B N 1
ATOM 1717 C CA . PRO B 1 26 ? 25.312 10.922 -4.309 1 93.81 26 PRO B CA 1
ATOM 1718 C C . PRO B 1 26 ? 25.422 10.047 -3.064 1 93.81 26 PRO B C 1
ATOM 1720 O O . PRO B 1 26 ? 26.031 8.977 -3.105 1 93.81 26 PRO B O 1
ATOM 1723 N N . THR B 1 27 ? 24.734 10.406 -2.156 1 95.06 27 THR B N 1
ATOM 1724 C CA . THR B 1 27 ? 24.922 9.664 -0.912 1 95.06 27 THR B CA 1
ATOM 1725 C C . THR B 1 27 ? 23.719 8.773 -0.637 1 95.06 27 THR B C 1
ATOM 1727 O O . THR B 1 27 ? 23.656 8.102 0.395 1 95.06 27 THR B O 1
ATOM 1730 N N . SER B 1 28 ? 22.828 8.805 -1.556 1 96 28 SER B N 1
ATOM 1731 C CA . SER B 1 28 ? 21.656 7.941 -1.426 1 96 28 SER B CA 1
ATOM 1732 C C . SER B 1 28 ? 22.062 6.492 -1.18 1 96 28 SER B C 1
ATOM 1734 O O . SER B 1 28 ? 22.984 5.98 -1.822 1 96 28 SER B O 1
ATOM 1736 N N . SER B 1 29 ? 21.297 5.844 -0.225 1 96.38 29 SER B N 1
ATOM 1737 C CA . SER B 1 29 ? 21.672 4.492 0.186 1 96.38 29 SER B CA 1
ATOM 1738 C C . SER B 1 29 ? 20.469 3.736 0.748 1 96.38 29 SER B C 1
ATOM 1740 O O . SER B 1 29 ? 19.594 4.332 1.384 1 96.38 29 SER B O 1
ATOM 1742 N N . LYS B 1 30 ? 20.578 2.455 0.464 1 96.88 30 LYS B N 1
ATOM 1743 C CA . LYS B 1 30 ? 19.5 1.629 1.02 1 96.88 30 LYS B CA 1
ATOM 1744 C C . LYS B 1 30 ? 19.516 1.681 2.545 1 96.88 30 LYS B C 1
ATOM 1746 O O . LYS B 1 30 ? 18.547 1.256 3.188 1 96.88 30 LYS B O 1
ATOM 1751 N N . ASN B 1 31 ? 20.516 2.156 3.18 1 96.56 31 ASN B N 1
ATOM 1752 C CA . ASN B 1 31 ? 20.656 2.201 4.633 1 96.56 31 ASN B CA 1
ATOM 1753 C C . ASN B 1 31 ? 20.188 3.537 5.199 1 96.56 31 ASN B C 1
ATOM 1755 O O . ASN B 1 31 ? 20.359 3.805 6.391 1 96.56 31 ASN B O 1
ATOM 1759 N N . ASP B 1 32 ? 19.672 4.398 4.32 1 97.56 32 ASP B N 1
ATOM 1760 C CA . ASP B 1 32 ? 19.328 5.773 4.664 1 97.56 32 ASP B CA 1
ATOM 1761 C C . ASP B 1 32 ? 18.328 5.812 5.824 1 97.56 32 ASP B C 1
ATOM 1763 O O . ASP B 1 32 ? 18.328 6.762 6.613 1 97.56 32 ASP B O 1
ATOM 1767 N N . PHE B 1 33 ? 17.516 4.844 5.969 1 97.56 33 PHE B N 1
ATOM 1768 C CA . PHE B 1 33 ? 16.484 4.875 7.008 1 97.56 33 PHE B CA 1
ATOM 1769 C C . PHE B 1 33 ? 16.906 4.023 8.203 1 97.56 33 PHE B C 1
ATOM 1771 O O . PHE B 1 33 ? 16.094 3.75 9.086 1 97.56 33 PHE B O 1
ATOM 1778 N N . ASP B 1 34 ? 18.203 3.525 8.32 1 97.25 34 ASP B N 1
ATOM 1779 C CA . ASP B 1 34 ? 18.656 2.635 9.383 1 97.25 34 ASP B CA 1
ATOM 1780 C C . ASP B 1 34 ? 18.422 3.256 10.766 1 97.25 34 ASP B C 1
ATOM 1782 O O . ASP B 1 34 ? 18.172 2.545 11.734 1 97.25 34 ASP B O 1
ATOM 1786 N N . PHE B 1 35 ? 18.547 4.504 10.773 1 96 35 PHE B N 1
ATOM 1787 C CA . PHE B 1 35 ? 18.422 5.203 12.047 1 96 35 PHE B CA 1
ATOM 1788 C C . PHE B 1 35 ? 17.016 5.023 12.617 1 96 35 PHE B C 1
ATOM 1790 O O . PHE B 1 35 ? 16.797 5.191 13.82 1 96 35 PHE B O 1
ATOM 1797 N N . PHE B 1 36 ? 16.062 4.773 11.812 1 95.75 36 PHE B N 1
ATOM 1798 C CA . PHE B 1 36 ? 14.641 4.863 12.125 1 95.75 36 PHE B CA 1
ATOM 1799 C C . PHE B 1 36 ? 14.102 3.514 12.578 1 95.75 36 PHE B C 1
ATOM 1801 O O . PHE B 1 36 ? 12.922 3.393 12.914 1 95.75 36 PHE B O 1
ATOM 1808 N N . GLU B 1 37 ? 14.969 2.459 12.445 1 96.62 37 GLU B N 1
ATOM 1809 C CA . GLU B 1 37 ? 14.555 1.118 12.844 1 96.62 37 GLU B CA 1
ATOM 1810 C C . GLU B 1 37 ? 14.195 1.073 14.328 1 96.62 37 GLU B C 1
ATOM 1812 O O . GLU B 1 37 ? 14.914 1.616 15.164 1 96.62 37 GLU B O 1
ATOM 1817 N N . GLY B 1 38 ? 13.055 0.436 14.578 1 96.56 38 GLY B N 1
ATOM 1818 C CA . GLY B 1 38 ? 12.594 0.272 15.953 1 96.56 38 GLY B CA 1
ATOM 1819 C C . GLY B 1 38 ? 11.383 1.129 16.281 1 96.56 38 GLY B C 1
ATOM 1820 O O . GLY B 1 38 ? 10.648 1.538 15.375 1 96.56 38 GLY B O 1
ATOM 1821 N N . LYS B 1 39 ? 11.148 1.3 17.547 1 96.38 39 LYS B N 1
ATOM 1822 C CA . LYS B 1 39 ? 9.93 1.957 18.016 1 96.38 39 LYS B CA 1
ATOM 1823 C C . LYS B 1 39 ? 10.188 3.432 18.312 1 96.38 39 LYS B C 1
ATOM 1825 O O . LYS B 1 39 ? 11.219 3.785 18.891 1 96.38 39 LYS B O 1
ATOM 1830 N N . TRP B 1 40 ? 9.234 4.309 17.969 1 97.5 40 TRP B N 1
ATOM 1831 C CA . TRP B 1 40 ? 9.344 5.758 18.109 1 97.5 40 TRP B CA 1
ATOM 1832 C C . TRP B 1 40 ? 8.055 6.355 18.656 1 97.5 40 TRP B C 1
ATOM 1834 O O . TRP B 1 40 ? 6.957 5.871 18.344 1 97.5 40 TRP B O 1
ATOM 1844 N N . LYS B 1 41 ? 8.195 7.145 19.391 1 96.94 41 LYS B N 1
ATOM 1845 C CA . LYS B 1 41 ? 7.094 8.023 19.781 1 96.94 41 LYS B CA 1
ATOM 1846 C C . LYS B 1 41 ? 7.055 9.273 18.891 1 96.94 41 LYS B C 1
ATOM 1848 O O . LYS B 1 41 ? 8.094 9.875 18.625 1 96.94 41 LYS B O 1
ATOM 1853 N N . LEU B 1 42 ? 5.895 9.734 18.547 1 97.25 42 LEU B N 1
ATOM 1854 C CA . LEU B 1 42 ? 5.762 10.867 17.641 1 97.25 42 LEU B CA 1
ATOM 1855 C C . LEU B 1 42 ? 4.824 11.922 18.219 1 97.25 42 LEU B C 1
ATOM 1857 O O . LEU B 1 42 ? 3.766 11.594 18.75 1 97.25 42 LEU B O 1
ATOM 1861 N N . ARG B 1 43 ? 5.27 12.992 18.156 1 97.69 43 ARG B N 1
ATOM 1862 C CA . ARG B 1 43 ? 4.395 14.148 18.312 1 97.69 43 ARG B CA 1
ATOM 1863 C C . ARG B 1 43 ? 4.074 14.781 16.969 1 97.69 43 ARG B C 1
ATOM 1865 O O . ARG B 1 43 ? 4.957 15.328 16.297 1 97.69 43 ARG B O 1
ATOM 1872 N N . ASN B 1 44 ? 2.896 14.859 16.641 1 97.94 44 ASN B N 1
ATOM 1873 C CA . ASN B 1 44 ? 2.438 15.328 15.328 1 97.94 44 ASN B CA 1
ATOM 1874 C C . ASN B 1 44 ? 1.829 16.719 15.414 1 97.94 44 ASN B C 1
ATOM 1876 O O . ASN B 1 44 ? 1.142 17.047 16.391 1 97.94 44 ASN B O 1
ATOM 1880 N N . LYS B 1 45 ? 2.127 17.344 14.555 1 97.69 45 LYS B N 1
ATOM 1881 C CA . LYS B 1 45 ? 1.532 18.672 14.344 1 97.69 45 LYS B CA 1
ATOM 1882 C C . LYS B 1 45 ? 1.062 18.828 12.898 1 97.69 45 LYS B C 1
ATOM 1884 O O . LYS B 1 45 ? 1.878 18.891 11.977 1 97.69 45 LYS B O 1
ATOM 1889 N N . LYS B 1 46 ? -0.233 19.031 12.711 1 97.25 46 LYS B N 1
ATOM 1890 C CA . LYS B 1 46 ? -0.836 19.031 11.375 1 97.25 46 LYS B CA 1
ATOM 1891 C C . LYS B 1 46 ? -1.71 20.25 11.164 1 97.25 46 LYS B C 1
ATOM 1893 O O . LYS B 1 46 ? -2.498 20.625 12.031 1 97.25 46 LYS B O 1
ATOM 1898 N N . LEU B 1 47 ? -1.573 20.828 9.883 1 97.62 47 LEU B N 1
ATOM 1899 C CA . LEU B 1 47 ? -2.434 21.938 9.508 1 97.62 47 LEU B CA 1
ATOM 1900 C C . LEU B 1 47 ? -3.881 21.484 9.359 1 97.62 47 LEU B C 1
ATOM 1902 O O . LEU B 1 47 ? -4.148 20.422 8.781 1 97.62 47 LEU B O 1
ATOM 1906 N N . ASN B 1 48 ? -4.793 22.266 9.992 1 96.69 48 ASN B N 1
ATOM 1907 C CA . ASN B 1 48 ? -6.184 21.828 10.047 1 96.69 48 ASN B CA 1
ATOM 1908 C C . ASN B 1 48 ? -6.816 21.797 8.656 1 96.69 48 ASN B C 1
ATOM 1910 O O . ASN B 1 48 ? -7.781 21.078 8.43 1 96.69 48 ASN B O 1
ATOM 1914 N N . SER B 1 49 ? -6.367 22.625 7.805 1 96.75 49 SER B N 1
ATOM 1915 C CA . SER B 1 49 ? -6.777 22.594 6.402 1 96.75 49 SER B CA 1
ATOM 1916 C C . SER B 1 49 ? -5.617 22.969 5.48 1 96.75 49 SER B C 1
ATOM 1918 O O . SER B 1 49 ? -4.805 23.828 5.809 1 96.75 49 SER B O 1
ATOM 1920 N N . ARG B 1 50 ? -5.496 22.281 4.402 1 93.5 50 ARG B N 1
ATOM 1921 C CA . ARG B 1 50 ? -4.348 22.469 3.523 1 93.5 50 ARG B CA 1
ATOM 1922 C C . ARG B 1 50 ? -4.695 23.375 2.35 1 93.5 50 ARG B C 1
ATOM 1924 O O . ARG B 1 50 ? -5.797 23.297 1.803 1 93.5 50 ARG B O 1
ATOM 1931 N N . LEU B 1 51 ? -3.789 24.312 2.061 1 95.75 51 LEU B N 1
ATOM 1932 C CA . LEU B 1 51 ? -3.824 25.234 0.933 1 95.75 51 LEU B CA 1
ATOM 1933 C C . LEU B 1 51 ? -5.055 26.125 1 1 95.75 51 LEU B C 1
ATOM 1935 O O . LEU B 1 51 ? -5.734 26.344 -0.01 1 95.75 51 LEU B O 1
ATOM 1939 N N . SER B 1 52 ? -5.355 26.609 2.061 1 96.25 52 SER B N 1
ATOM 1940 C CA . SER B 1 52 ? -6.477 27.516 2.287 1 96.25 52 SER B CA 1
ATOM 1941 C C . SER B 1 52 ? -6.066 28.688 3.17 1 96.25 52 SER B C 1
ATOM 1943 O O . SER B 1 52 ? -6.918 29.359 3.764 1 96.25 52 SER B O 1
ATOM 1945 N N . ASN B 1 53 ? -4.672 28.797 3.217 1 94.88 53 ASN B N 1
ATOM 1946 C CA . ASN B 1 53 ? -4.082 29.844 4.055 1 94.88 53 ASN B CA 1
ATOM 1947 C C . ASN B 1 53 ? -4.496 29.688 5.516 1 94.88 53 ASN B C 1
ATOM 1949 O O . ASN B 1 53 ? -4.703 30.688 6.211 1 94.88 53 ASN B O 1
ATOM 1953 N N . CYS B 1 54 ? -4.535 28.422 5.887 1 96.75 54 CYS B N 1
ATOM 1954 C CA . CYS B 1 54 ? -4.836 28.062 7.266 1 96.75 54 CYS B CA 1
ATOM 1955 C C . CYS B 1 54 ? -3.596 28.188 8.141 1 96.75 54 CYS B C 1
ATOM 1957 O O . CYS B 1 54 ? -2.492 27.828 7.719 1 96.75 54 CYS B O 1
ATOM 1959 N N . THR B 1 55 ? -3.914 28.641 9.281 1 96 55 THR B N 1
ATOM 1960 C CA . THR B 1 55 ? -2.809 28.812 10.219 1 96 55 THR B CA 1
ATOM 1961 C C . THR B 1 55 ? -3.086 28.062 11.516 1 96 55 THR B C 1
ATOM 1963 O O . THR B 1 55 ? -2.344 28.203 12.492 1 96 55 THR B O 1
ATOM 1966 N N . GLU B 1 56 ? -4.133 27.391 11.492 1 98 56 GLU B N 1
ATOM 1967 C CA . GLU B 1 56 ? -4.492 26.625 12.672 1 98 56 GLU B CA 1
ATOM 1968 C C . GLU B 1 56 ? -3.996 25.188 12.562 1 98 56 GLU B C 1
ATOM 1970 O O . GLU B 1 56 ? -4.105 24.562 11.5 1 98 56 GLU B O 1
ATOM 1975 N N . TRP B 1 57 ? -3.467 24.703 13.703 1 97.12 57 TRP B N 1
ATOM 1976 C CA . TRP B 1 57 ? -2.828 23.391 13.719 1 97.12 57 TRP B CA 1
ATOM 1977 C C . TRP B 1 57 ? -3.465 22.484 14.766 1 97.12 57 TRP B C 1
ATOM 1979 O O . TRP B 1 57 ? -3.961 22.969 15.789 1 97.12 57 TRP B O 1
ATOM 1989 N N . THR B 1 58 ? -3.453 21.203 14.398 1 96.75 58 THR B N 1
ATOM 1990 C CA . THR B 1 58 ? -3.799 20.172 15.359 1 96.75 58 THR B CA 1
ATOM 1991 C C . THR B 1 58 ? -2.576 19.328 15.711 1 96.75 58 THR B C 1
ATOM 1993 O O . THR B 1 58 ? -1.815 18.938 14.82 1 96.75 58 THR B O 1
ATOM 1996 N N . GLU B 1 59 ? -2.438 19.125 16.984 1 96.69 59 GLU B N 1
ATOM 1997 C CA . GLU B 1 59 ? -1.324 18.297 17.453 1 96.69 59 GLU B CA 1
ATOM 1998 C C . GLU B 1 59 ? -1.824 17.031 18.141 1 96.69 59 GLU B C 1
ATOM 2000 O O . GLU B 1 59 ? -2.854 17.047 18.828 1 96.69 59 GLU B O 1
ATOM 2005 N N . PHE B 1 60 ? -1.231 15.984 17.922 1 96.81 60 PHE B N 1
ATOM 2006 C CA . PHE B 1 60 ? -1.578 14.719 18.562 1 96.81 60 PHE B CA 1
ATOM 2007 C C . PHE B 1 60 ? -0.366 13.797 18.625 1 96.81 60 PHE B C 1
ATOM 2009 O O . PHE B 1 60 ? 0.654 14.055 17.984 1 96.81 60 PHE B O 1
ATOM 2016 N N . GLU B 1 61 ? -0.511 12.75 19.391 1 95.81 61 GLU B N 1
ATOM 2017 C CA . GLU B 1 61 ? 0.585 11.805 19.562 1 95.81 61 GLU B CA 1
ATOM 2018 C C . GLU B 1 61 ? 0.315 10.5 18.828 1 95.81 61 GLU B C 1
ATOM 2020 O O . GLU B 1 61 ? -0.841 10.125 18.609 1 95.81 61 GLU B O 1
ATOM 2025 N N . SER B 1 62 ? 1.32 9.852 18.453 1 96.31 62 SER B N 1
ATOM 2026 C CA . SER B 1 62 ? 1.256 8.555 17.812 1 96.31 62 SER B CA 1
ATOM 2027 C C . SER B 1 62 ? 2.527 7.746 18.047 1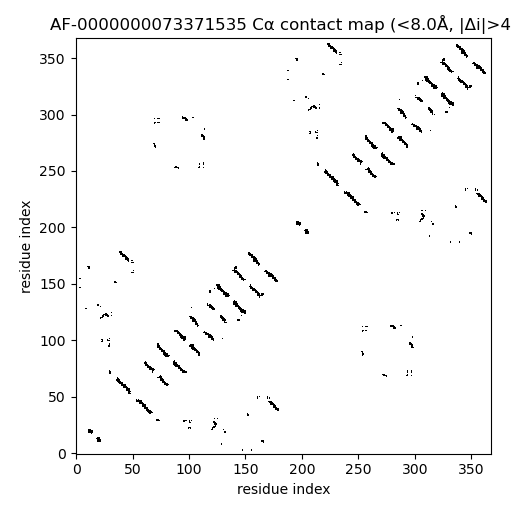 96.31 62 SER B C 1
ATOM 2029 O O . SER B 1 62 ? 3.469 8.242 18.672 1 96.31 62 SER B O 1
ATOM 2031 N N . THR B 1 63 ? 2.494 6.566 17.719 1 97.06 63 THR B N 1
ATOM 2032 C CA . THR B 1 63 ? 3.676 5.715 17.797 1 97.06 63 THR B CA 1
ATOM 2033 C C . THR B 1 63 ? 3.916 4.988 16.484 1 97.06 63 THR B C 1
ATOM 2035 O O . THR B 1 63 ? 2.992 4.82 15.68 1 97.06 63 THR B O 1
ATOM 2038 N N . GLN B 1 64 ? 5.043 4.621 16.359 1 95.94 64 GLN B N 1
ATOM 2039 C CA . GLN B 1 64 ? 5.445 3.934 15.141 1 95.94 64 GLN B CA 1
ATOM 2040 C C . GLN B 1 64 ? 6.539 2.906 15.422 1 95.94 64 GLN B C 1
ATOM 2042 O O . GLN B 1 64 ? 7.387 3.115 16.297 1 95.94 64 GLN B O 1
ATOM 2047 N N . GLU B 1 65 ? 6.449 1.923 14.734 1 96.5 65 GLU B N 1
ATOM 2048 C CA . GLU B 1 65 ? 7.516 0.93 14.773 1 96.5 65 GLU B CA 1
ATOM 2049 C C . GLU B 1 65 ? 7.934 0.517 13.359 1 96.5 65 GLU B C 1
ATOM 2051 O O . GLU B 1 65 ? 7.105 0.05 12.578 1 96.5 65 GLU B O 1
ATOM 2056 N N . MET B 1 66 ? 9.172 0.691 13.141 1 97.19 66 MET B N 1
ATOM 2057 C CA . MET B 1 66 ? 9.703 0.43 11.805 1 97.19 66 MET B CA 1
ATOM 2058 C C . MET B 1 66 ? 10.641 -0.775 11.82 1 97.19 66 MET B C 1
ATOM 2060 O O . MET B 1 66 ? 11.469 -0.913 12.727 1 97.19 66 MET B O 1
ATOM 2064 N N . TYR B 1 67 ? 10.477 -1.609 10.852 1 96.88 67 TYR B N 1
ATOM 2065 C CA . TYR B 1 67 ? 11.391 -2.734 10.695 1 96.88 67 TYR B CA 1
ATOM 2066 C C . TYR B 1 67 ? 11.758 -2.939 9.227 1 96.88 67 TYR B C 1
ATOM 2068 O O . TYR B 1 67 ? 10.992 -2.586 8.336 1 96.88 67 TYR B O 1
ATOM 2076 N N . LYS B 1 68 ? 12.766 -3.52 9 1 96.94 68 LYS B N 1
ATOM 2077 C CA . LYS B 1 68 ? 13.312 -3.707 7.66 1 96.94 68 LYS B CA 1
ATOM 2078 C C . LYS B 1 68 ? 12.742 -4.961 7.004 1 96.94 68 LYS B C 1
ATOM 2080 O O . LYS B 1 68 ? 12.445 -5.941 7.688 1 96.94 68 LYS B O 1
ATOM 2085 N N . VAL B 1 69 ? 12.586 -4.895 5.715 1 96.44 69 VAL B N 1
ATOM 2086 C CA . VAL B 1 69 ? 12.125 -6.004 4.887 1 96.44 69 VAL B CA 1
ATOM 2087 C C . VAL B 1 69 ? 12.961 -6.078 3.611 1 96.44 69 VAL B C 1
ATOM 2089 O O . VAL B 1 69 ? 13.781 -5.199 3.348 1 96.44 69 VAL B O 1
ATOM 2092 N N . LEU B 1 70 ? 12.727 -7.195 2.846 1 96.5 70 LEU B N 1
ATOM 2093 C CA . LEU B 1 70 ? 13.336 -7.402 1.536 1 96.5 70 LEU B CA 1
ATOM 2094 C C . LEU B 1 70 ? 14.852 -7.281 1.616 1 96.5 70 LEU B C 1
ATOM 2096 O O . LEU B 1 70 ? 15.461 -6.543 0.84 1 96.5 70 LEU B O 1
ATOM 2100 N N . ASN B 1 71 ? 15.344 -8.008 2.719 1 92.19 71 ASN B N 1
ATOM 2101 C CA . ASN B 1 71 ? 16.781 -8.07 2.959 1 92.19 71 ASN B CA 1
ATOM 2102 C C . ASN B 1 71 ? 17.391 -6.684 3.08 1 92.19 71 ASN B C 1
ATOM 2104 O O . ASN B 1 71 ? 18.516 -6.449 2.615 1 92.19 71 ASN B O 1
ATOM 2108 N N . GLY B 1 72 ? 16.484 -5.773 3.502 1 94.19 72 GLY B N 1
ATOM 2109 C CA . GLY B 1 72 ? 17.031 -4.492 3.92 1 94.19 72 GLY B CA 1
ATOM 2110 C C . GLY B 1 72 ? 16.812 -3.393 2.895 1 94.19 72 GLY B C 1
ATOM 2111 O O . GLY B 1 72 ? 17.094 -2.221 3.168 1 94.19 72 GLY B O 1
ATOM 2112 N N . ILE B 1 73 ? 16.375 -3.719 1.719 1 96.38 73 ILE B N 1
ATOM 2113 C CA . ILE B 1 73 ? 16.188 -2.658 0.735 1 96.38 73 ILE B CA 1
ATOM 2114 C C . ILE B 1 73 ? 14.773 -2.102 0.836 1 96.38 73 ILE B C 1
ATOM 2116 O O . ILE B 1 73 ? 14.328 -1.353 -0.037 1 96.38 73 ILE B O 1
ATOM 2120 N N . GLY B 1 74 ? 14.086 -2.484 1.781 1 96.88 74 GLY B N 1
ATOM 2121 C CA . GLY B 1 74 ? 12.797 -1.905 2.109 1 96.88 74 GLY B CA 1
ATOM 2122 C C . GLY B 1 74 ? 12.508 -1.9 3.6 1 96.88 74 GLY B C 1
ATOM 2123 O O . GLY B 1 74 ? 13.156 -2.615 4.367 1 96.88 74 GLY B O 1
ATOM 2124 N N . ASN B 1 75 ? 11.641 -1.106 4.02 1 98.25 75 ASN B N 1
ATOM 2125 C CA . ASN B 1 75 ? 11.156 -1.135 5.395 1 98.25 75 ASN B CA 1
ATOM 2126 C C . ASN B 1 75 ? 9.68 -0.748 5.48 1 98.25 75 ASN B C 1
ATOM 2128 O O . ASN B 1 75 ? 9.141 -0.145 4.551 1 98.25 75 ASN B O 1
ATOM 2132 N N . ILE B 1 76 ? 9.109 -1.258 6.488 1 97.31 76 ILE B N 1
ATOM 2133 C CA . ILE B 1 76 ? 7.703 -0.977 6.746 1 97.31 76 ILE B CA 1
ATOM 2134 C C . ILE B 1 76 ? 7.531 -0.432 8.164 1 97.31 76 ILE B C 1
ATOM 2136 O O . ILE B 1 76 ? 8.234 -0.851 9.078 1 97.31 76 ILE B O 1
ATOM 2140 N N . ASP B 1 77 ? 6.699 0.537 8.336 1 97.12 77 ASP B N 1
ATOM 2141 C CA . ASP B 1 77 ? 6.316 0.92 9.688 1 97.12 77 ASP B CA 1
ATOM 2142 C C . ASP B 1 77 ? 4.797 0.995 9.828 1 97.12 77 ASP B C 1
ATOM 2144 O O . ASP B 1 77 ? 4.078 1.077 8.828 1 97.12 77 ASP B O 1
ATOM 2148 N N . ASN B 1 78 ? 4.391 0.698 10.93 1 96.38 78 ASN B N 1
ATOM 2149 C CA . ASN B 1 78 ? 3.012 1.021 11.281 1 96.38 78 ASN B CA 1
ATOM 2150 C C . ASN B 1 78 ? 2.916 2.363 12 1 96.38 78 ASN B C 1
ATOM 2152 O O . ASN B 1 78 ? 3.863 2.783 12.664 1 96.38 78 ASN B O 1
ATOM 2156 N N . PHE B 1 79 ? 2.043 3.104 11.781 1 96.81 79 PHE B N 1
ATOM 2157 C CA . PHE B 1 79 ? 1.66 4.355 12.414 1 96.81 79 PHE B CA 1
ATOM 2158 C C . PHE B 1 79 ? 0.338 4.203 13.164 1 96.81 79 PHE B C 1
ATOM 2160 O O . PHE B 1 79 ? -0.705 3.982 12.547 1 96.81 79 PHE B O 1
ATOM 2167 N N . LEU B 1 80 ? 0.485 4.258 14.445 1 96.94 80 LEU B N 1
ATOM 2168 C CA . LEU B 1 80 ? -0.688 4.047 15.289 1 96.94 80 LEU B CA 1
ATOM 2169 C C . LEU B 1 80 ? -1.055 5.32 16.047 1 96.94 80 LEU B C 1
ATOM 2171 O O . LEU B 1 80 ? -0.2 5.938 16.688 1 96.94 80 LEU B O 1
ATOM 2175 N N . ALA B 1 81 ? -2.166 5.715 15.938 1 95.88 81 ALA B N 1
ATOM 2176 C CA . ALA B 1 81 ? -2.711 6.871 16.641 1 95.88 81 ALA B CA 1
ATOM 2177 C C . ALA B 1 81 ? -4.148 6.617 17.094 1 95.88 81 ALA B C 1
ATOM 2179 O O . ALA B 1 81 ? -4.734 5.59 16.75 1 95.88 81 ALA B O 1
ATOM 2180 N N . THR B 1 82 ? -4.641 7.32 17.891 1 92.06 82 THR B N 1
ATOM 2181 C CA . THR B 1 82 ? -6.039 7.309 18.312 1 92.06 82 THR B CA 1
ATOM 2182 C C . THR B 1 82 ? -6.668 8.688 18.141 1 92.06 82 THR B C 1
ATOM 2184 O O . THR B 1 82 ? -6.133 9.68 18.641 1 92.06 82 THR B O 1
ATOM 2187 N N . PHE B 1 83 ? -7.656 8.898 17.328 1 88.75 83 PHE B N 1
ATOM 2188 C CA . PHE B 1 83 ? -8.406 10.133 17.141 1 88.75 83 PHE B CA 1
ATOM 2189 C C . PHE B 1 83 ? -9.812 10.008 17.703 1 88.75 83 PHE B C 1
ATOM 2191 O O . PHE B 1 83 ? -10.602 9.172 17.234 1 88.75 83 PHE B O 1
ATOM 2198 N N . ASP B 1 84 ? -10.086 10.953 18.672 1 89.5 84 ASP B N 1
ATOM 2199 C CA . ASP B 1 84 ? -11.398 10.953 19.312 1 89.5 84 ASP B CA 1
ATOM 2200 C C . ASP B 1 84 ? -11.773 9.547 19.781 1 89.5 84 ASP B C 1
ATOM 2202 O O . ASP B 1 84 ? -12.883 9.078 19.547 1 89.5 84 ASP B O 1
ATOM 2206 N N . GLY B 1 85 ? -10.75 8.695 20.281 1 89.25 85 GLY B N 1
ATOM 2207 C CA . GLY B 1 85 ? -10.969 7.375 20.844 1 89.25 85 GLY B CA 1
ATOM 2208 C C . GLY B 1 85 ? -10.969 6.273 19.797 1 89.25 85 GLY B C 1
ATOM 2209 O O . GLY B 1 85 ? -11.086 5.094 20.141 1 89.25 85 GLY B O 1
ATOM 2210 N N . GLN B 1 86 ? -10.828 6.574 18.641 1 89.81 86 GLN B N 1
ATOM 2211 C CA . GLN B 1 86 ? -10.828 5.57 17.594 1 89.81 86 GLN B CA 1
ATOM 2212 C C . GLN B 1 86 ? -9.414 5.309 17.078 1 89.81 86 GLN B C 1
ATOM 2214 O O . GLN B 1 86 ? -8.695 6.242 16.719 1 89.81 86 GLN B O 1
ATOM 2219 N N . PRO B 1 87 ? -9.219 4.066 17.047 1 91.81 87 PRO B N 1
ATOM 2220 C CA . PRO B 1 87 ? -7.852 3.732 16.625 1 91.81 87 PRO B CA 1
ATOM 2221 C C . PRO B 1 87 ? -7.602 3.996 15.141 1 91.81 87 PRO B C 1
ATOM 2223 O O . PRO B 1 87 ? -8.5 3.805 14.32 1 91.81 87 PRO B O 1
ATOM 2226 N N . PHE B 1 88 ? -6.574 4.469 14.875 1 93.88 88 PHE B N 1
ATOM 2227 C CA . PHE B 1 88 ? -6.094 4.715 13.516 1 93.88 88 PHE B CA 1
ATOM 2228 C C . PHE B 1 88 ? -4.754 4.031 13.289 1 93.88 88 PHE B C 1
ATOM 2230 O O . PHE B 1 88 ? -3.865 4.09 14.141 1 93.88 88 PHE B O 1
ATOM 2237 N N . GLU B 1 89 ? -4.738 3.393 12.18 1 96.69 89 GLU B N 1
ATOM 2238 C CA . GLU B 1 89 ? -3.48 2.738 11.836 1 96.69 89 GLU B CA 1
ATOM 2239 C C . GLU B 1 89 ? -3.074 3.053 10.398 1 96.69 89 GLU B C 1
ATOM 2241 O O . GLU B 1 89 ? -3.887 2.938 9.477 1 96.69 89 GLU B O 1
ATOM 2246 N N . GLY B 1 90 ? -1.982 3.447 10.188 1 97.19 90 GLY B N 1
ATOM 2247 C CA . GLY B 1 90 ? -1.346 3.639 8.898 1 97.19 90 GLY B CA 1
ATOM 2248 C C . GLY B 1 90 ? -0.101 2.791 8.711 1 97.19 90 GLY B C 1
ATOM 2249 O O . GLY B 1 90 ? 0.44 2.254 9.68 1 97.19 90 GLY B O 1
ATOM 2250 N N . MET B 1 91 ? 0.244 2.645 7.625 1 97.81 91 MET B N 1
ATOM 2251 C CA . MET B 1 91 ? 1.425 1.85 7.297 1 97.81 91 MET B CA 1
ATOM 2252 C C . MET B 1 91 ? 2.201 2.48 6.145 1 97.81 91 MET B C 1
ATOM 2254 O O . MET B 1 91 ? 1.607 2.93 5.164 1 97.81 91 MET B O 1
ATOM 2258 N N . THR B 1 92 ? 3.367 2.535 6.16 1 98 92 THR B N 1
ATOM 2259 C CA . THR B 1 92 ? 4.277 3.008 5.125 1 98 92 THR B CA 1
ATOM 2260 C C . THR B 1 92 ? 5.16 1.87 4.621 1 98 92 THR B C 1
ATOM 2262 O O . THR B 1 92 ? 5.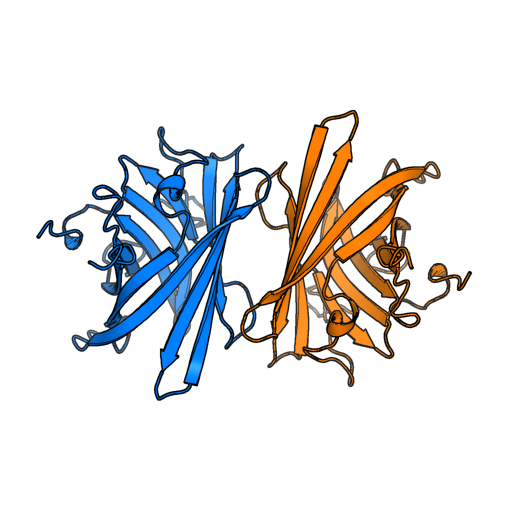684 1.083 5.414 1 98 92 THR B O 1
ATOM 2265 N N . VAL B 1 93 ? 5.223 1.764 3.496 1 98 93 VAL B N 1
ATOM 2266 C CA . VAL B 1 93 ? 6.191 0.9 2.834 1 98 93 VAL B CA 1
ATOM 2267 C C . VAL B 1 93 ? 7.23 1.752 2.105 1 98 93 VAL B C 1
ATOM 2269 O O . VAL B 1 93 ? 6.879 2.586 1.268 1 98 93 VAL B O 1
ATOM 2272 N N . ARG B 1 94 ? 8.367 1.598 2.414 1 98.44 94 ARG B N 1
ATOM 2273 C CA . ARG B 1 94 ? 9.484 2.266 1.75 1 98.44 94 ARG B CA 1
ATOM 2274 C C . ARG B 1 94 ? 10.383 1.259 1.034 1 98.44 94 ARG B C 1
ATOM 2276 O O . ARG B 1 94 ? 10.828 0.28 1.636 1 98.44 94 ARG B O 1
ATOM 2283 N N . LEU B 1 95 ? 10.641 1.55 -0.171 1 98.5 95 LEU B N 1
ATOM 2284 C CA . LEU B 1 95 ? 11.445 0.644 -0.984 1 98.5 95 LEU B CA 1
ATOM 2285 C C . LEU B 1 95 ? 12.586 1.393 -1.669 1 98.5 95 LEU B C 1
ATOM 2287 O O . LEU B 1 95 ? 12.367 2.443 -2.277 1 98.5 95 LEU B O 1
ATOM 2291 N N . PHE B 1 96 ? 13.711 0.856 -1.56 1 98.31 96 PHE B N 1
ATOM 2292 C CA . PHE B 1 96 ? 14.906 1.384 -2.207 1 98.31 96 PHE B CA 1
ATOM 2293 C C . PHE B 1 96 ? 15.172 0.659 -3.52 1 98.31 96 PHE B C 1
ATOM 2295 O O . PHE B 1 96 ? 15.273 -0.57 -3.547 1 98.31 96 PHE B O 1
ATOM 2302 N N . ASN B 1 97 ? 15.172 1.373 -4.582 1 96.88 97 ASN B N 1
ATOM 2303 C CA . ASN B 1 97 ? 15.523 0.822 -5.887 1 96.88 97 ASN B CA 1
ATOM 2304 C C . ASN B 1 97 ? 17.031 0.894 -6.141 1 96.88 97 ASN B C 1
ATOM 2306 O O . ASN B 1 97 ? 17.578 1.98 -6.312 1 96.88 97 ASN B O 1
ATOM 2310 N N . PRO B 1 98 ? 17.672 -0.144 -6.082 1 95.31 98 PRO B N 1
ATOM 2311 C CA . PRO B 1 98 ? 19.125 -0.105 -6.176 1 95.31 98 PRO B CA 1
ATOM 2312 C C . PRO B 1 98 ? 19.625 0.445 -7.512 1 95.31 98 PRO B C 1
ATOM 2314 O O . PRO B 1 98 ? 20.75 0.924 -7.605 1 95.31 98 PRO B O 1
ATOM 2317 N N . LYS B 1 99 ? 18.781 0.282 -8.531 1 93.56 99 LYS B N 1
ATOM 2318 C CA . LYS B 1 99 ? 19.188 0.788 -9.836 1 93.56 99 LYS B CA 1
ATOM 2319 C C . LYS B 1 99 ? 19.094 2.311 -9.891 1 93.56 99 LYS B C 1
ATOM 2321 O O . LYS B 1 99 ? 20.031 2.984 -10.289 1 93.56 99 LYS B O 1
ATOM 2326 N N . SER B 1 100 ? 18.062 2.873 -9.445 1 96.12 100 SER B N 1
ATOM 2327 C CA . SER B 1 100 ? 17.906 4.324 -9.492 1 96.12 100 SER B CA 1
ATOM 2328 C C . SER B 1 100 ? 18.453 4.98 -8.227 1 96.12 100 SER B C 1
ATOM 2330 O O . SER B 1 100 ? 18.672 6.191 -8.195 1 96.12 100 SER B O 1
ATOM 2332 N N . ARG B 1 101 ? 18.547 4.137 -7.242 1 96.75 101 ARG B N 1
ATOM 2333 C CA . ARG B 1 101 ? 19.031 4.52 -5.922 1 96.75 101 ARG B CA 1
ATOM 2334 C C . ARG B 1 101 ? 18.094 5.516 -5.258 1 96.75 101 ARG B C 1
ATOM 2336 O O . ARG B 1 101 ? 18.516 6.305 -4.41 1 96.75 101 ARG B O 1
ATOM 2343 N N . LEU B 1 102 ? 16.922 5.492 -5.652 1 97.56 102 LEU B N 1
ATOM 2344 C CA . LEU B 1 102 ? 15.875 6.293 -5.043 1 97.56 102 LEU B CA 1
ATOM 2345 C C . LEU B 1 102 ? 15.008 5.438 -4.121 1 97.56 102 LEU B C 1
ATOM 2347 O O . LEU B 1 102 ? 14.812 4.246 -4.375 1 97.56 102 LEU B O 1
ATOM 2351 N N . TRP B 1 103 ? 14.516 6.102 -3.158 1 98.31 103 TRP B N 1
ATOM 2352 C CA . TRP B 1 103 ? 13.484 5.531 -2.291 1 98.31 103 TRP B CA 1
ATOM 2353 C C . TRP B 1 103 ? 12.094 5.887 -2.793 1 98.31 103 TRP B C 1
ATOM 2355 O O . TRP B 1 103 ? 11.852 7.016 -3.23 1 98.31 103 TRP B O 1
ATOM 2365 N N . SER B 1 104 ? 11.273 4.887 -2.754 1 98.25 104 SER B N 1
ATOM 2366 C CA . SER B 1 104 ? 9.844 5.102 -2.92 1 98.25 104 SER B CA 1
ATOM 2367 C C . SER B 1 104 ? 9.094 4.879 -1.608 1 98.25 104 SER B C 1
ATOM 2369 O O . SER B 1 104 ? 9.227 3.822 -0.986 1 98.25 104 SER B O 1
ATOM 2371 N N . ILE B 1 105 ? 8.289 5.816 -1.221 1 98.5 105 ILE B N 1
ATOM 2372 C CA . ILE B 1 105 ? 7.535 5.738 0.026 1 98.5 105 ILE B CA 1
ATOM 2373 C C . ILE B 1 105 ? 6.039 5.668 -0.28 1 98.5 105 ILE B C 1
ATOM 2375 O O . ILE B 1 105 ? 5.48 6.586 -0.882 1 98.5 105 ILE B O 1
ATOM 2379 N N . TYR B 1 106 ? 5.504 4.586 0.128 1 97.62 106 TYR B N 1
ATOM 2380 C CA . TYR B 1 106 ? 4.078 4.344 -0.065 1 97.62 106 TYR B CA 1
ATOM 2381 C C . TYR B 1 106 ? 3.33 4.398 1.262 1 97.62 106 TYR B C 1
ATOM 2383 O O . TYR B 1 106 ? 3.797 3.857 2.266 1 97.62 106 TYR B O 1
ATOM 2391 N N . TRP B 1 107 ? 2.246 5.086 1.231 1 96.88 107 TRP B N 1
ATOM 2392 C CA . TRP B 1 107 ? 1.418 5.219 2.426 1 96.88 107 TRP B CA 1
ATOM 2393 C C . TRP B 1 107 ? 0.04 4.602 2.205 1 96.88 107 TRP B C 1
ATOM 2395 O O . TRP B 1 107 ? -0.558 4.77 1.14 1 96.88 107 TRP B O 1
ATOM 2405 N N . ALA B 1 108 ? -0.34 3.744 3.145 1 96.25 108 ALA B N 1
ATOM 2406 C CA . ALA B 1 108 ? -1.73 3.307 3.227 1 96.25 108 ALA B CA 1
ATOM 2407 C C . ALA B 1 108 ? -2.256 3.416 4.656 1 96.25 108 ALA B C 1
ATOM 2409 O O . ALA B 1 108 ? -1.487 3.318 5.617 1 96.25 108 ALA B O 1
ATOM 2410 N N . ASP B 1 109 ? -3.482 3.744 4.734 1 94.12 109 ASP B N 1
ATOM 2411 C CA . ASP B 1 109 ? -4.051 3.77 6.078 1 94.12 109 ASP B CA 1
ATOM 2412 C C . ASP B 1 109 ? -5.375 3.01 6.125 1 94.12 109 ASP B C 1
ATOM 2414 O O . ASP B 1 109 ? -5.895 2.59 5.09 1 94.12 109 ASP B O 1
ATOM 2418 N N . SER B 1 110 ? -5.852 2.705 7.262 1 89.38 110 SER B N 1
ATOM 2419 C CA . SER B 1 110 ? -6.973 1.812 7.531 1 89.38 110 SER B CA 1
ATOM 2420 C C . SER B 1 110 ? -8.297 2.43 7.078 1 89.38 110 SER B C 1
ATOM 2422 O O . SER B 1 110 ? -9.336 1.776 7.121 1 89.38 110 SER B O 1
ATOM 2424 N N . ASN B 1 111 ? -8.273 3.732 6.547 1 87.5 111 ASN B N 1
ATOM 2425 C CA . ASN B 1 111 ? -9.5 4.363 6.074 1 87.5 111 ASN B CA 1
ATOM 2426 C C . ASN B 1 111 ? -9.789 4 4.621 1 87.5 111 ASN B C 1
ATOM 2428 O O . ASN B 1 111 ? -10.945 3.768 4.254 1 87.5 111 ASN B O 1
ATOM 2432 N N . GLU B 1 112 ? -8.773 3.877 3.787 1 87.56 112 GLU B N 1
ATOM 2433 C CA . GLU B 1 112 ? -9 3.771 2.35 1 87.56 112 GLU B CA 1
ATOM 2434 C C . GLU B 1 112 ? -8.523 2.426 1.811 1 87.56 112 GLU B C 1
ATOM 2436 O O . GLU B 1 112 ? -9.039 1.939 0.799 1 87.56 112 GLU B O 1
ATOM 2441 N N . GLY B 1 113 ? -7.535 1.94 2.438 1 89.19 113 GLY B N 1
ATOM 2442 C CA . GLY B 1 113 ? -7.062 0.629 2.025 1 89.19 113 GLY B CA 1
ATOM 2443 C C . GLY B 1 113 ? -6.441 0.627 0.642 1 89.19 113 GLY B C 1
ATOM 2444 O O . GLY B 1 113 ? -6.699 -0.273 -0.159 1 89.19 113 GLY B O 1
ATOM 2445 N N . LYS B 1 114 ? -5.871 1.619 0.284 1 91.88 114 LYS B N 1
ATOM 2446 C CA . LYS B 1 114 ? -5.102 1.74 -0.95 1 91.88 114 LYS B CA 1
ATOM 2447 C C . LYS B 1 114 ? -3.771 2.451 -0.704 1 91.88 114 LYS B C 1
ATOM 2449 O O . LYS B 1 114 ? -3.623 3.17 0.286 1 91.88 114 LYS B O 1
ATOM 2454 N N . LEU B 1 115 ? -2.895 2.066 -1.572 1 93.06 115 LEU B N 1
ATOM 2455 C CA . LEU B 1 115 ? -1.651 2.824 -1.495 1 93.06 115 LEU B CA 1
ATOM 2456 C C . LEU B 1 115 ? -1.78 4.156 -2.223 1 93.06 115 LEU B C 1
ATOM 2458 O O . LEU B 1 115 ? -2.291 4.211 -3.344 1 93.06 115 LEU B O 1
ATOM 2462 N N . ASP B 1 116 ? -1.353 5.402 -1.537 1 93.19 116 ASP B N 1
ATOM 2463 C CA . ASP B 1 116 ? -1.214 6.688 -2.215 1 93.19 116 ASP B CA 1
ATOM 2464 C C . ASP B 1 116 ? -0.056 6.664 -3.209 1 93.19 116 ASP B C 1
ATOM 2466 O O . ASP B 1 116 ? 0.828 5.809 -3.119 1 93.19 116 ASP B O 1
ATOM 2470 N N . PRO B 1 117 ? -0.201 7.504 -4.086 1 94 117 PRO B N 1
ATOM 2471 C CA . PRO B 1 117 ? 0.978 7.625 -4.949 1 94 117 PRO B CA 1
ATOM 2472 C C . PRO B 1 117 ? 2.277 7.754 -4.156 1 94 117 PRO B C 1
ATOM 2474 O O . PRO B 1 117 ? 2.324 8.469 -3.152 1 94 117 PRO B O 1
ATOM 2477 N N . PRO B 1 118 ? 3.248 6.98 -4.645 1 95.69 118 PRO B N 1
ATOM 2478 C CA . PRO B 1 118 ? 4.488 7.047 -3.871 1 95.69 118 PRO B CA 1
ATOM 2479 C C . PRO B 1 118 ? 5.223 8.375 -4.039 1 95.69 118 PRO B C 1
ATOM 2481 O O . PRO B 1 118 ? 5.137 9 -5.098 1 95.69 118 PRO B O 1
ATOM 2484 N N . VAL B 1 119 ? 5.852 8.828 -3.006 1 97.81 119 VAL B N 1
ATOM 2485 C CA . VAL B 1 119 ? 6.809 9.93 -3.105 1 97.81 119 VAL B CA 1
ATOM 2486 C C . VAL B 1 119 ? 8.219 9.375 -3.289 1 97.81 119 VAL B C 1
ATOM 2488 O O . VAL B 1 119 ? 8.578 8.367 -2.674 1 97.81 119 VAL B O 1
ATOM 2491 N N . LEU B 1 120 ? 8.961 9.984 -4.09 1 97.94 120 LEU B N 1
ATOM 2492 C CA . LEU B 1 120 ? 10.273 9.469 -4.461 1 97.94 120 LEU B CA 1
ATOM 2493 C C . LEU B 1 120 ? 11.375 10.461 -4.07 1 97.94 120 LEU B C 1
ATOM 2495 O O . LEU B 1 120 ? 11.203 11.672 -4.215 1 97.94 120 LEU B O 1
ATOM 2499 N N . GLY B 1 121 ? 12.438 9.891 -3.615 1 98 121 GLY B N 1
ATOM 2500 C CA . GLY B 1 121 ? 13.547 10.758 -3.287 1 98 121 GLY B CA 1
ATOM 2501 C C . GLY B 1 121 ? 14.703 10.031 -2.629 1 98 121 GLY B C 1
ATOM 2502 O O . GLY B 1 121 ? 14.805 8.805 -2.723 1 98 121 GLY B O 1
ATOM 2503 N N . SER B 1 122 ? 15.523 10.719 -2.105 1 98.25 122 SER B N 1
ATOM 2504 C CA . SER B 1 122 ? 16.734 10.195 -1.465 1 98.25 122 SER B CA 1
ATOM 2505 C C . SER B 1 122 ? 17.219 11.125 -0.355 1 98.25 122 SER B C 1
ATOM 2507 O O . SER B 1 122 ? 16.719 12.25 -0.223 1 98.25 122 SER B O 1
ATOM 2509 N N . PHE B 1 123 ? 18.078 10.664 0.461 1 97.12 123 PHE B N 1
ATOM 2510 C CA . PHE B 1 123 ? 18.703 11.445 1.518 1 97.12 123 PHE B CA 1
ATOM 2511 C C . PHE B 1 123 ? 19.984 12.102 1.016 1 97.12 123 PHE B C 1
ATOM 2513 O O . PHE B 1 123 ? 20.688 11.531 0.176 1 97.12 123 PHE B O 1
ATOM 2520 N N . GLU B 1 124 ? 20.25 13.266 1.475 1 95.12 124 GLU B N 1
ATOM 2521 C CA . GLU B 1 124 ? 21.531 13.961 1.355 1 95.12 124 GLU B CA 1
ATOM 2522 C C . GLU B 1 124 ? 21.938 14.609 2.676 1 95.12 124 GLU B C 1
ATOM 2524 O O . GLU B 1 124 ? 21.188 15.43 3.223 1 95.12 124 GLU B O 1
ATOM 2529 N N . ASN B 1 125 ? 23.078 14.156 3.107 1 91.94 125 ASN B N 1
ATOM 2530 C CA . ASN B 1 125 ? 23.609 14.688 4.363 1 91.94 125 ASN B CA 1
ATOM 2531 C C . ASN B 1 125 ? 22.578 14.57 5.492 1 91.94 125 ASN B C 1
ATOM 2533 O O . ASN B 1 125 ? 22.344 15.539 6.219 1 91.94 125 ASN B O 1
ATOM 2537 N N . ASN B 1 126 ? 21.812 13.539 5.543 1 93.5 126 ASN B N 1
ATOM 2538 C CA . ASN B 1 126 ? 20.906 13.109 6.594 1 93.5 126 ASN B CA 1
ATOM 2539 C C . ASN B 1 126 ? 19.609 13.914 6.574 1 93.5 126 ASN B C 1
ATOM 2541 O O . ASN B 1 126 ? 18.875 13.938 7.562 1 93.5 126 ASN B O 1
ATOM 2545 N N . VAL B 1 127 ? 19.406 14.516 5.461 1 97 127 VAL B N 1
ATOM 2546 C CA . VAL B 1 127 ? 18.125 15.141 5.18 1 97 127 VAL B CA 1
ATOM 2547 C C . VAL B 1 127 ? 17.516 14.531 3.918 1 97 127 VAL B C 1
ATOM 2549 O O . VAL B 1 127 ? 18.172 14.477 2.873 1 97 127 VAL B O 1
ATOM 2552 N N . GLY B 1 128 ? 16.453 13.961 4.039 1 96.94 128 GLY B N 1
ATOM 2553 C CA . GLY B 1 128 ? 15.789 13.359 2.893 1 96.94 128 GLY B CA 1
ATOM 2554 C C . GLY B 1 128 ? 14.633 14.188 2.365 1 96.94 128 GLY B C 1
ATOM 2555 O O . GLY B 1 128 ? 13.812 14.68 3.143 1 96.94 128 GLY B O 1
ATOM 2556 N N . HIS B 1 129 ? 14.477 14.438 1.022 1 97.38 129 HIS B N 1
ATOM 2557 C CA . HIS B 1 129 ? 13.328 15.031 0.343 1 97.38 129 HIS B CA 1
ATOM 2558 C C . HIS B 1 129 ? 12.742 14.07 -0.683 1 97.38 129 HIS B C 1
ATOM 2560 O O . HIS B 1 129 ? 13.469 13.508 -1.506 1 97.38 129 HIS B O 1
ATOM 2566 N N . PHE B 1 130 ? 11.516 13.891 -0.525 1 98.06 130 PHE B N 1
ATOM 2567 C CA . PHE B 1 130 ? 10.773 12.984 -1.401 1 98.06 130 PHE B CA 1
ATOM 2568 C C . PHE B 1 130 ? 9.555 13.688 -1.992 1 98.06 130 PHE B C 1
ATOM 2570 O O . PHE B 1 130 ? 8.75 14.266 -1.261 1 98.06 130 PHE B O 1
ATOM 2577 N N . VAL B 1 131 ? 9.406 13.602 -3.354 1 97.69 131 VAL B N 1
ATOM 2578 C CA . VAL B 1 131 ? 8.43 14.453 -4.023 1 97.69 131 VAL B CA 1
ATOM 2579 C C . VAL B 1 131 ? 7.562 13.602 -4.953 1 97.69 131 VAL B C 1
ATOM 2581 O O . VAL B 1 131 ? 8.031 12.609 -5.52 1 97.69 131 VAL B O 1
ATOM 2584 N N . THR B 1 132 ? 6.367 13.906 -4.957 1 97.31 132 THR B N 1
ATOM 2585 C CA . THR B 1 132 ? 5.496 13.289 -5.949 1 97.31 132 THR B CA 1
ATOM 2586 C C . THR B 1 132 ? 4.434 14.273 -6.426 1 97.31 132 THR B C 1
ATOM 2588 O O . THR B 1 132 ? 4.145 15.258 -5.746 1 97.31 132 THR B O 1
ATOM 2591 N N . LYS B 1 133 ? 4.039 14.086 -7.652 1 96.62 133 LYS B N 1
ATOM 2592 C CA . LYS B 1 133 ? 2.84 14.789 -8.102 1 96.62 133 LYS B CA 1
ATOM 2593 C C . LYS B 1 133 ? 1.581 14.141 -7.531 1 96.62 133 LYS B C 1
ATOM 2595 O O . LYS B 1 133 ? 1.513 12.914 -7.391 1 96.62 133 LYS B O 1
ATOM 2600 N N . ASP B 1 134 ? 0.58 14.977 -7.113 1 95.5 134 ASP B N 1
ATOM 2601 C CA . ASP B 1 134 ? -0.681 14.484 -6.566 1 95.5 134 ASP B CA 1
ATOM 2602 C C . ASP B 1 134 ? -1.827 15.445 -6.883 1 95.5 134 ASP B C 1
ATOM 2604 O O . ASP B 1 134 ? -1.63 16.453 -7.562 1 95.5 134 ASP B O 1
ATOM 2608 N N . ILE B 1 135 ? -2.896 15.016 -6.68 1 95.12 135 ILE B N 1
ATOM 2609 C CA . ILE B 1 135 ? -4.09 15.836 -6.863 1 95.12 135 ILE B CA 1
ATOM 2610 C C . ILE B 1 135 ? -4.758 16.078 -5.516 1 95.12 135 ILE B C 1
ATOM 2612 O O . ILE B 1 135 ? -4.973 15.148 -4.738 1 95.12 135 ILE B O 1
ATOM 2616 N N . PHE B 1 136 ? -4.934 17.375 -5.133 1 95.56 136 PHE B N 1
ATOM 2617 C CA . PHE B 1 136 ? -5.617 17.797 -3.912 1 95.56 136 PHE B CA 1
ATOM 2618 C C . PHE B 1 136 ? -6.812 18.688 -4.234 1 95.56 136 PHE B C 1
ATOM 2620 O O . PHE B 1 136 ? -6.652 19.766 -4.805 1 95.56 136 PHE B O 1
ATOM 2627 N N . ASN B 1 137 ? -8.047 18.078 -3.848 1 93.31 137 ASN B N 1
ATOM 2628 C CA . ASN B 1 137 ? -9.312 18.734 -4.168 1 93.31 137 ASN B CA 1
ATOM 2629 C C . ASN B 1 137 ? -9.383 19.125 -5.645 1 93.31 137 ASN B C 1
ATOM 2631 O O . ASN B 1 137 ? -9.742 20.25 -5.973 1 93.31 137 ASN B O 1
ATOM 2635 N N . GLY B 1 138 ? -8.93 18.219 -6.426 1 95.62 138 GLY B N 1
ATOM 2636 C CA . GLY B 1 138 ? -9.078 18.344 -7.867 1 95.62 138 GLY B CA 1
ATOM 2637 C C . GLY B 1 138 ? -7.969 19.156 -8.508 1 95.62 138 GLY B C 1
ATOM 2638 O O . GLY B 1 138 ? -7.969 19.375 -9.719 1 95.62 138 GLY B O 1
ATOM 2639 N N . LYS B 1 139 ? -7.207 19.578 -7.676 1 94.38 139 LYS B N 1
ATOM 2640 C CA . LYS B 1 139 ? -6.141 20.422 -8.203 1 94.38 139 LYS B CA 1
ATOM 2641 C C . LYS B 1 139 ? -4.789 19.719 -8.117 1 94.38 139 LYS B C 1
ATOM 2643 O O . LYS B 1 139 ? -4.488 19.062 -7.113 1 94.38 139 LYS B O 1
ATOM 2648 N N . ASP B 1 140 ? -3.943 19.938 -9.211 1 96.69 140 ASP B N 1
ATOM 2649 C CA . ASP B 1 140 ? -2.607 19.344 -9.25 1 96.69 140 ASP B CA 1
ATOM 2650 C C . ASP B 1 140 ? -1.693 20 -8.211 1 96.69 140 ASP B C 1
ATOM 2652 O O . ASP B 1 140 ? -1.588 21.219 -8.148 1 96.69 140 ASP B O 1
ATOM 2656 N N . ILE B 1 141 ? -1.146 19.078 -7.441 1 97.75 141 ILE B N 1
ATOM 2657 C CA . ILE B 1 141 ? -0.188 19.609 -6.473 1 97.75 141 ILE B CA 1
ATOM 2658 C C . ILE B 1 141 ? 1.079 18.766 -6.484 1 97.75 141 ILE B C 1
ATOM 2660 O O . ILE B 1 141 ? 1.097 17.672 -7.059 1 97.75 141 ILE B O 1
ATOM 2664 N N . LEU B 1 142 ? 2.023 19.312 -5.953 1 97 142 LEU B N 1
ATOM 2665 C CA . LEU B 1 142 ? 3.182 18.531 -5.531 1 97 142 LEU B CA 1
ATOM 2666 C C . LEU B 1 142 ? 3.15 18.281 -4.027 1 97 142 LEU B C 1
ATOM 2668 O O . LEU B 1 142 ? 2.715 19.156 -3.26 1 97 142 LEU B O 1
ATOM 2672 N N . VAL B 1 143 ? 3.586 17.172 -3.758 1 97.19 143 VAL B N 1
ATOM 2673 C CA . VAL B 1 143 ? 3.754 16.812 -2.355 1 97.19 143 VAL B CA 1
ATOM 2674 C C . VAL B 1 143 ? 5.227 16.531 -2.066 1 97.19 143 VAL B C 1
ATOM 2676 O O . VAL B 1 143 ? 5.898 15.844 -2.84 1 97.19 143 VAL B O 1
ATOM 2679 N N . ILE B 1 144 ? 5.676 17.031 -0.991 1 97.69 144 ILE B N 1
ATOM 2680 C CA . ILE B 1 144 ? 7.051 16.734 -0.604 1 97.69 144 ILE B CA 1
ATOM 2681 C C . ILE B 1 144 ? 7.086 16.266 0.847 1 97.69 144 ILE B C 1
ATOM 2683 O O . ILE B 1 144 ? 6.371 16.781 1.697 1 97.69 144 ILE B O 1
ATOM 2687 N N . PHE B 1 145 ? 7.785 15.242 1.085 1 98.19 145 PHE B N 1
ATOM 2688 C CA . PHE B 1 145 ? 8.203 14.797 2.412 1 98.19 145 PHE B CA 1
ATOM 2689 C C . PHE B 1 145 ? 9.633 15.234 2.705 1 98.19 145 PHE B C 1
ATOM 2691 O O . PHE B 1 145 ? 10.516 15.102 1.856 1 98.19 145 PHE B O 1
ATOM 2698 N N . ARG B 1 146 ? 9.773 15.609 3.814 1 97.88 146 ARG B N 1
ATOM 2699 C CA . ARG B 1 146 ? 11.133 15.891 4.273 1 97.88 146 ARG B CA 1
ATOM 2700 C C . ARG B 1 146 ? 11.445 15.133 5.559 1 97.88 146 ARG B C 1
ATOM 2702 O O . ARG B 1 146 ? 10.695 15.219 6.535 1 97.88 146 ARG B O 1
ATOM 2709 N N . TRP B 1 147 ? 12.516 14.445 5.469 1 98.25 147 TRP B N 1
ATOM 2710 C CA . TRP B 1 147 ? 13.117 13.812 6.641 1 98.25 147 TRP B CA 1
ATOM 2711 C C . TRP B 1 147 ? 14.367 14.555 7.082 1 98.25 147 TRP B C 1
ATOM 2713 O O . TRP B 1 147 ? 15.344 14.648 6.336 1 98.25 147 TRP B O 1
ATOM 2723 N N . ASP B 1 148 ? 14.305 15.133 8.172 1 96.94 148 ASP B N 1
ATOM 2724 C CA . ASP B 1 148 ? 15.492 15.695 8.812 1 96.94 148 ASP B CA 1
ATOM 2725 C C . ASP B 1 148 ? 16.047 14.75 9.867 1 96.94 148 ASP B C 1
ATOM 2727 O O . ASP B 1 148 ? 15.562 14.727 11 1 96.94 148 ASP B O 1
ATOM 2731 N N . ALA B 1 149 ? 17.062 14.047 9.531 1 96.88 149 ALA B N 1
ATOM 2732 C CA . ALA B 1 149 ? 17.672 13.039 10.391 1 96.88 149 ALA B CA 1
ATOM 2733 C C . ALA B 1 149 ? 19.094 13.453 10.797 1 96.88 149 ALA B C 1
ATOM 2735 O O . ALA B 1 149 ? 19.938 12.602 11.039 1 96.88 149 ALA B O 1
ATOM 2736 N N . ARG B 1 150 ? 19.406 14.656 10.711 1 95 150 ARG B N 1
ATOM 2737 C CA . ARG B 1 150 ? 20.719 15.133 11.156 1 95 150 ARG B CA 1
ATOM 2738 C C . ARG B 1 150 ? 20.938 14.828 12.641 1 95 150 ARG B C 1
ATOM 2740 O O . ARG B 1 150 ? 22.047 14.523 13.055 1 95 150 ARG B O 1
ATOM 2747 N N . ASP B 1 151 ? 19.781 15.016 13.328 1 94.44 151 ASP B N 1
ATOM 2748 C CA . ASP B 1 151 ? 19.75 14.414 14.656 1 94.44 151 ASP B CA 1
ATOM 2749 C C . ASP B 1 151 ? 18.984 13.086 14.641 1 94.44 151 ASP B C 1
ATOM 2751 O O . ASP B 1 151 ? 17.766 13.062 14.719 1 94.44 151 ASP B O 1
ATOM 2755 N N . LYS B 1 152 ? 19.688 12.016 14.586 1 92.31 152 LYS B N 1
ATOM 2756 C CA . LYS B 1 152 ? 19.125 10.695 14.328 1 92.31 152 LYS B CA 1
ATOM 2757 C C . LYS B 1 152 ? 18.312 10.195 15.523 1 92.31 152 LYS B C 1
ATOM 2759 O O . LYS B 1 152 ? 17.531 9.258 15.391 1 92.31 152 LYS B O 1
ATOM 2764 N N . ASN B 1 153 ? 18.484 10.789 16.672 1 92.19 153 ASN B N 1
ATOM 2765 C CA . ASN B 1 153 ? 17.719 10.391 17.844 1 92.19 153 ASN B CA 1
ATOM 2766 C C . ASN B 1 153 ? 16.406 11.164 17.938 1 92.19 153 ASN B C 1
ATOM 2768 O O . ASN B 1 153 ? 15.516 10.789 18.703 1 92.19 153 ASN B O 1
ATOM 2772 N N . ASN B 1 154 ? 16.297 12.156 17.281 1 95.31 154 ASN B N 1
ATOM 2773 C CA . ASN B 1 154 ? 15.102 12.977 17.25 1 95.31 154 ASN B CA 1
ATOM 2774 C C . ASN B 1 154 ? 14.789 13.469 15.836 1 95.31 154 ASN B C 1
ATOM 2776 O O . ASN B 1 154 ? 14.688 14.68 15.602 1 95.31 154 ASN B O 1
ATOM 2780 N N . PRO B 1 155 ? 14.562 12.625 14.977 1 94.75 155 PRO B N 1
ATOM 2781 C CA . PRO B 1 155 ? 14.297 13.039 13.602 1 94.75 155 PRO B CA 1
ATOM 2782 C C . PRO B 1 155 ? 12.945 13.727 13.445 1 94.75 155 PRO B C 1
ATOM 2784 O O . PRO B 1 155 ? 12.062 13.547 14.281 1 94.75 155 PRO B O 1
ATOM 2787 N N . VAL B 1 156 ? 12.891 14.406 12.438 1 97.94 156 VAL B N 1
ATOM 2788 C CA . VAL B 1 156 ? 11.648 15.133 12.18 1 97.94 156 VAL B CA 1
ATOM 2789 C C . VAL B 1 156 ? 11.18 14.852 10.75 1 97.94 156 VAL B C 1
ATOM 2791 O O . VAL B 1 156 ? 11.938 15.023 9.797 1 97.94 156 VAL B O 1
ATOM 2794 N N . TRP B 1 157 ? 10.102 14.367 10.586 1 97.62 157 TRP B N 1
ATOM 2795 C CA . TRP B 1 157 ? 9.445 14.234 9.289 1 97.62 157 TRP B CA 1
ATOM 2796 C C . TRP B 1 157 ? 8.461 15.375 9.062 1 97.62 157 TRP B C 1
ATOM 2798 O O . TRP B 1 157 ? 7.703 15.742 9.961 1 97.62 157 TRP B O 1
ATOM 2808 N N . SER B 1 158 ? 8.383 15.906 7.93 1 98.31 158 SER B N 1
ATOM 2809 C CA . SER B 1 158 ? 7.426 16.953 7.602 1 98.31 158 SER B CA 1
ATOM 2810 C C . SER B 1 158 ? 6.902 16.797 6.18 1 98.31 158 SER B C 1
ATOM 2812 O O . SER B 1 158 ? 7.57 16.219 5.324 1 98.31 158 SER B O 1
ATOM 2814 N N . GLN B 1 159 ? 5.773 17.234 5.973 1 97.5 159 GLN B N 1
ATOM 2815 C CA . GLN B 1 159 ? 5.113 17.219 4.672 1 97.5 159 GLN B CA 1
ATOM 2816 C C . GLN B 1 159 ? 4.699 18.625 4.242 1 97.5 159 GLN B C 1
ATOM 2818 O O . GLN B 1 159 ? 4.207 19.406 5.055 1 97.5 159 GLN B O 1
ATOM 2823 N N . ALA B 1 160 ? 4.867 18.953 2.969 1 97.88 160 ALA B N 1
ATOM 2824 C CA . ALA B 1 160 ? 4.367 20.203 2.406 1 97.88 160 ALA B CA 1
ATOM 2825 C C . ALA B 1 160 ? 3.715 19.969 1.047 1 97.88 160 ALA B C 1
ATOM 2827 O O . ALA B 1 160 ? 4.055 19.016 0.342 1 97.88 160 ALA B O 1
ATOM 2828 N N . PHE B 1 161 ? 2.746 20.766 0.798 1 97.88 161 PHE B N 1
ATOM 2829 C CA . PHE B 1 161 ? 2.086 20.781 -0.502 1 97.88 161 PHE B CA 1
ATOM 2830 C C . PHE B 1 161 ? 2.471 22.031 -1.284 1 97.88 161 PHE B C 1
ATOM 2832 O O . PHE B 1 161 ? 2.652 23.109 -0.702 1 97.88 161 PHE B O 1
ATOM 2839 N N . SER B 1 162 ? 2.666 21.938 -2.59 1 97.31 162 SER B N 1
ATOM 2840 C CA . SER B 1 162 ? 2.85 23.062 -3.492 1 97.31 162 SER B CA 1
ATOM 2841 C C . SER B 1 162 ? 1.801 23.062 -4.602 1 97.31 162 SER B C 1
ATOM 2843 O O . SER B 1 162 ? 1.609 22.047 -5.277 1 97.31 162 SER B O 1
ATOM 2845 N N . ALA B 1 163 ? 1.058 24.172 -4.707 1 96.25 163 ALA B N 1
ATOM 2846 C CA . ALA B 1 163 ? 0.045 24.312 -5.746 1 96.25 163 ALA B CA 1
ATOM 2847 C C . ALA B 1 163 ? 0.576 25.141 -6.914 1 96.25 163 ALA B C 1
ATOM 2849 O O . ALA B 1 163 ? -0.192 25.562 -7.781 1 96.25 163 ALA B O 1
ATOM 2850 N N . ASP B 1 164 ? 1.853 25.438 -6.906 1 94.06 164 ASP B N 1
ATOM 2851 C CA . ASP B 1 164 ? 2.438 26.25 -7.965 1 94.06 164 ASP B CA 1
ATOM 2852 C C . ASP B 1 164 ? 3.74 25.641 -8.477 1 94.06 164 ASP B C 1
ATOM 2854 O O . ASP B 1 164 ? 4.703 26.359 -8.75 1 94.06 164 ASP B O 1
ATOM 2858 N N . ASN B 1 165 ? 3.793 24.266 -8.477 1 92.81 165 ASN B N 1
ATOM 2859 C CA . ASN B 1 165 ? 4.863 23.484 -9.078 1 92.81 165 ASN B CA 1
ATOM 2860 C C . ASN B 1 165 ? 6.188 23.688 -8.352 1 92.81 165 ASN B C 1
ATOM 2862 O O . ASN B 1 165 ? 7.238 23.797 -8.984 1 92.81 165 ASN B O 1
ATOM 2866 N N . GLY B 1 166 ? 6.203 23.859 -7.047 1 93.5 166 GLY B N 1
ATOM 2867 C CA . GLY B 1 166 ? 7.387 23.844 -6.203 1 93.5 166 GLY B CA 1
ATOM 2868 C C . GLY B 1 166 ? 7.973 25.219 -5.961 1 93.5 166 GLY B C 1
ATOM 2869 O O . GLY B 1 166 ? 9.023 25.344 -5.328 1 93.5 166 GLY B O 1
ATOM 2870 N N . LYS B 1 167 ? 7.277 26.281 -6.445 1 94.06 167 LYS B N 1
ATOM 2871 C CA . LYS B 1 167 ? 7.773 27.641 -6.207 1 94.06 167 LYS B CA 1
ATOM 2872 C C . LYS B 1 167 ? 7.578 28.047 -4.75 1 94.06 167 LYS B C 1
ATOM 2874 O O . LYS B 1 167 ? 8.398 28.766 -4.188 1 94.06 167 LYS B O 1
ATOM 2879 N N . SER B 1 168 ? 6.516 27.516 -4.25 1 94.19 168 SER B N 1
ATOM 2880 C CA . SER B 1 168 ? 6.281 27.719 -2.822 1 94.19 168 SER B CA 1
ATOM 2881 C C . SER B 1 168 ? 5.645 26.484 -2.188 1 94.19 168 SER B C 1
ATOM 2883 O O . SER B 1 168 ? 5.023 25.672 -2.879 1 94.19 168 SER B O 1
ATOM 2885 N N . TRP B 1 169 ? 5.848 26.453 -0.871 1 95.31 169 TRP B N 1
ATOM 2886 C CA . TRP B 1 169 ? 5.434 25.25 -0.157 1 95.31 169 TRP B CA 1
ATOM 2887 C C . TRP B 1 169 ? 4.664 25.609 1.11 1 95.31 169 TRP B C 1
ATOM 2889 O O . TRP B 1 169 ? 5.059 26.516 1.848 1 95.31 169 TRP B O 1
ATOM 2899 N N . GLU B 1 170 ? 3.559 24.906 1.171 1 95.94 170 GLU B N 1
ATOM 2900 C CA . GLU B 1 170 ? 2.846 24.984 2.441 1 95.94 170 GLU B CA 1
ATOM 2901 C C . GLU B 1 170 ? 3.109 23.75 3.299 1 95.94 170 GLU B C 1
ATOM 2903 O O . GLU B 1 170 ? 2.582 22.672 3.02 1 95.94 170 GLU B O 1
ATOM 2908 N N . TRP B 1 171 ? 3.9 23.938 4.293 1 96.44 171 TRP B N 1
ATOM 2909 C CA . TRP B 1 171 ? 4.148 22.875 5.25 1 96.44 171 TRP B CA 1
ATOM 2910 C C . TRP B 1 171 ? 2.922 22.625 6.125 1 96.44 171 TRP B C 1
ATOM 2912 O O . TRP B 1 171 ? 2.396 23.562 6.742 1 96.44 171 TRP B O 1
ATOM 2922 N N . ASN B 1 172 ? 2.607 21.344 6.078 1 97.31 172 ASN B N 1
ATOM 2923 C CA . ASN B 1 172 ? 1.277 21.141 6.645 1 97.31 172 ASN B CA 1
ATOM 2924 C C . ASN B 1 172 ? 1.25 19.969 7.621 1 97.31 172 ASN B C 1
ATOM 2926 O O . ASN B 1 172 ? 0.231 19.719 8.266 1 97.31 172 ASN B O 1
ATOM 2930 N N . TRP B 1 173 ? 2.314 19.281 7.723 1 97.25 173 TRP B N 1
ATOM 2931 C CA . TRP B 1 173 ? 2.402 18.219 8.711 1 97.25 173 TRP B CA 1
ATOM 2932 C C . TRP B 1 173 ? 3.84 18.031 9.188 1 97.25 173 TRP B C 1
ATOM 2934 O O . TRP B 1 173 ? 4.766 17.969 8.375 1 97.25 173 TRP B O 1
ATOM 2944 N N . TYR B 1 174 ? 3.977 18 10.461 1 98 174 TYR B N 1
ATOM 2945 C CA . TYR B 1 174 ? 5.258 17.688 11.086 1 98 174 TYR B CA 1
ATOM 2946 C C . TYR B 1 174 ? 5.117 16.5 12.047 1 98 174 TYR B C 1
ATOM 2948 O O . TYR B 1 174 ? 4.129 16.406 12.773 1 98 174 TYR B O 1
ATOM 2956 N N . MET B 1 175 ? 6.031 15.719 12.055 1 98.06 175 MET B N 1
ATOM 2957 C CA . MET B 1 175 ? 6.203 14.656 13.047 1 98.06 175 MET B CA 1
ATOM 2958 C C . MET B 1 175 ? 7.559 14.773 13.734 1 98.06 175 MET B C 1
ATOM 2960 O O . MET B 1 175 ? 8.602 14.641 13.094 1 98.06 175 MET B O 1
ATOM 2964 N N . TYR B 1 176 ? 7.5 14.992 14.914 1 97.62 176 TYR B N 1
ATOM 2965 C CA . TYR B 1 176 ? 8.695 15 15.75 1 97.62 176 TYR B CA 1
ATOM 2966 C C . TYR B 1 176 ? 8.859 13.68 16.484 1 97.62 176 TYR B C 1
ATOM 2968 O O . TYR B 1 176 ? 8.039 13.336 17.344 1 97.62 176 TYR B O 1
ATOM 2976 N N . MET B 1 177 ? 9.945 13.086 16.156 1 97.38 177 MET B N 1
ATOM 2977 C CA . MET B 1 177 ? 10.094 11.719 16.641 1 97.38 177 MET B CA 1
ATOM 2978 C C . MET B 1 177 ? 11.141 11.641 17.75 1 97.38 177 MET B C 1
ATOM 2980 O O . MET B 1 177 ? 12.164 12.328 17.703 1 97.38 177 MET B O 1
ATOM 2984 N N . SER B 1 178 ? 10.82 10.766 18.734 1 95.62 178 SER B N 1
ATOM 2985 C CA . SER B 1 178 ? 11.742 10.484 19.828 1 95.62 178 SER B CA 1
ATOM 2986 C C . SER B 1 178 ? 11.711 9.008 20.203 1 95.62 178 SER B C 1
ATOM 2988 O O . SER B 1 178 ? 10.719 8.32 19.953 1 95.62 178 SER B O 1
ATOM 2990 N N . LYS B 1 179 ? 12.82 8.617 20.75 1 91.31 179 LYS B N 1
ATOM 2991 C CA . LYS B 1 179 ? 12.906 7.227 21.188 1 91.31 179 LYS B CA 1
ATOM 2992 C C . LYS B 1 179 ? 12.18 7.012 22.5 1 91.31 179 LYS B C 1
ATOM 2994 O O . LYS B 1 179 ? 12.016 7.949 23.297 1 91.31 179 LYS B O 1
ATOM 2999 N N . PHE B 1 180 ? 11.633 5.82 22.828 1 85 180 PHE B N 1
ATOM 3000 C CA . PHE B 1 180 ? 10.945 5.496 24.078 1 85 180 PHE B CA 1
ATOM 3001 C C . PHE B 1 180 ? 11.922 5.512 25.25 1 85 180 PHE B C 1
ATOM 3003 O O . PHE B 1 180 ? 13.078 5.121 25.109 1 85 180 PHE B O 1
ATOM 3010 N N . GLU B 1 181 ? 12.078 6.676 26.078 1 69 181 GLU B N 1
ATOM 3011 C CA . GLU B 1 181 ? 12.945 6.832 27.234 1 69 181 GLU B CA 1
ATOM 3012 C C . GLU B 1 181 ? 13.18 5.496 27.938 1 69 181 GLU B C 1
ATOM 3014 O O . GLU B 1 181 ? 12.242 4.73 28.156 1 69 181 GLU B O 1
ATOM 3019 N N . GLN B 1 182 ? 14.344 4.816 27.703 1 55.09 182 GLN B N 1
ATOM 3020 C CA . GLN B 1 182 ? 14.695 3.604 28.453 1 55.09 182 GLN B CA 1
ATOM 3021 C C . GLN B 1 182 ? 14.523 3.805 29.953 1 55.09 182 GLN B C 1
ATOM 3023 O O . GLN B 1 182 ? 15.047 4.766 30.516 1 55.09 182 GLN B O 1
ATOM 3028 N N . GLU B 1 183 ? 13.375 3.84 30.656 1 44.88 183 GLU B N 1
ATOM 3029 C CA . GLU B 1 183 ? 13.336 3.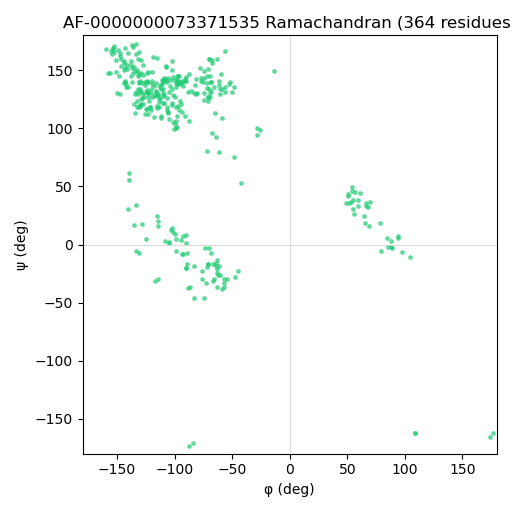885 32.094 1 44.88 183 GLU B CA 1
ATOM 3030 C C . GLU B 1 183 ? 14.562 3.207 32.719 1 44.88 183 GLU B C 1
ATOM 3032 O O . GLU B 1 183 ? 14.875 2.062 32.375 1 44.88 183 GLU B O 1
ATOM 3037 N N . ASP B 1 184 ? 15.688 3.979 33.062 1 37.31 184 ASP B N 1
ATOM 3038 C CA . ASP B 1 184 ? 16.766 3.357 33.812 1 37.31 184 ASP B CA 1
ATOM 3039 C C . ASP B 1 184 ? 16.219 2.316 34.781 1 37.31 184 ASP B C 1
ATOM 3041 O O . ASP B 1 184 ? 15.188 2.535 35.438 1 37.31 184 ASP B O 1
#

Sequence (368 aa):
MMQTENLEIPKINFDADGKLIITASPTSSKNDFDFFEGKWKLRNKKLNSRLSNCTEWTEFESTQEMYKVLNGIGNIDNFLATFDGQPFEGMTVRLFNPKSRLWSIYWADSNEGKLDPPVLGSFENNVGHFVTKDIFNGKDILVIFRWDARDKNNPVWSQAFSADNGKSWEWNWYMYMSKFEQEDMMQTENLEIPKINFDADGKLIITASPTSSKNDFDFFEGKWKLRNKKLNSRLSNCTEWTEFESTQEMYKVLNGIGNIDNFLATFDGQPFEGMTVRLFNPKSRLWSIYWADSNEGKLDPPVLGSFENNVGHFVTKDIFNGKDILVIFRWDARDKNNPVWSQAFSADNGKSWEWNWYMYMSKFEQED

Solvent-accessible surface area (backbone atoms only — not comparable to full-atom values): 19399 Å² total; per-residue (Å²): 127,86,66,73,87,69,60,80,70,76,83,73,44,58,44,99,86,66,45,75,56,81,76,41,42,92,69,30,50,63,63,71,59,58,68,58,56,40,61,33,36,30,45,33,41,29,44,71,46,77,99,67,85,56,86,48,69,52,71,51,58,35,37,33,42,26,44,71,37,38,90,48,32,22,32,37,29,44,37,40,36,60,59,96,86,39,79,41,35,30,35,37,44,34,23,25,16,78,86,69,35,27,34,36,38,29,41,32,34,53,84,59,22,50,73,46,77,54,27,39,26,28,34,50,90,46,30,25,48,21,44,26,77,46,67,57,96,85,32,69,25,33,37,35,37,35,38,42,37,75,46,57,67,51,25,33,40,35,34,28,42,12,78,62,74,61,77,46,71,45,74,37,36,36,32,44,32,33,59,70,70,78,72,133,123,86,64,71,82,72,58,82,74,76,85,74,45,58,45,98,83,65,46,76,56,82,75,44,41,93,67,30,49,63,63,69,60,59,70,59,56,40,63,33,38,31,45,33,39,29,44,71,47,80,92,70,85,56,84,52,70,46,70,50,61,35,36,33,42,28,46,72,35,40,93,48,32,20,33,39,30,44,38,40,35,61,60,98,84,36,79,41,33,30,36,37,42,33,22,27,18,77,86,68,36,26,35,37,39,29,41,31,35,53,85,57,23,46,73,46,78,52,27,39,27,30,34,48,93,43,33,26,51,22,44,26,81,45,71,57,96,88,34,70,24,32,38,37,38,34,36,42,38,74,48,56,69,52,26,33,40,33,33,27,42,12,79,62,77,64,78,48,70,47,76,38,34,38,32,44,33,34,60,69,76,74,78,128